Protein AF-A0A2V6MV73-F1 (afdb_monomer)

Secondary structure (DSSP, 8-state):
----EEEESS--HHHHT-SEEEE--TTTHHHHHHHHHHHHHHHHT-HHHHHHHHHH---S------HHHHHHHHHHHHHTTTT------TTS-HHHHHHHHHHHHHTT-BTTTB--------TT---HHHHHHHHHTT--SEEEEESS-HHHHSPS--EE-TTT-PEEPHHHHHHHSSEEEEEESS--HHHHT-SEEEEP-HHHHHHHHHHHHHHHHHHHHTT--

Foldseek 3Di:
DDAFAEEEQDDDPSQVPHPHYDHDDLVCLLLLLLVLLVLLCVVLVDPVSVVLSVVVDRDPDPDDDDVVSSNVVSCVLLVCQQNDAFDDDPPRDPSSVVSRVVSNVSSNVDPRVDDDDDDDDDPPDDDVLVVLACLLVLVAQEAEAEEDDQQPPPDFQSDARPPPRDRDGPLRSLLSHNAYAYEYCDCDPNNVSHPHYHHDDVVVVVVVVVVVVVVVVVCVVVPPD

Mean predicted aligned error: 10.08 Å

Solvent-accessible surface area (backbone atoms only — not comparable to full-atom values): 13310 Å² total; per-residue (Å²): 135,88,85,39,77,32,80,36,61,68,95,42,75,70,44,72,71,26,80,43,66,44,81,38,59,74,86,47,46,56,35,53,51,51,53,45,46,49,54,45,27,69,73,64,66,34,66,67,49,48,51,50,54,66,70,69,52,81,58,90,65,80,73,89,66,66,61,67,61,49,50,53,56,39,50,55,43,60,78,34,49,35,74,38,86,61,84,61,64,91,88,52,56,68,68,44,46,50,49,28,52,40,48,27,51,64,35,48,9,59,80,63,61,41,78,87,78,92,69,91,72,64,87,81,70,71,54,71,50,62,50,38,48,37,32,67,70,58,76,41,58,69,46,81,40,80,47,86,46,55,54,74,69,47,68,77,62,48,30,64,39,90,88,73,69,43,72,33,38,53,62,61,38,50,69,61,32,82,37,32,40,33,35,29,82,66,88,45,76,40,45,78,70,30,82,38,74,44,79,46,47,82,66,55,54,54,52,51,54,48,49,57,52,49,56,55,51,54,43,64,74,68,69,76,119

Radius of gyration: 23.56 Å; Cα contacts (8 Å, |Δi|>4): 272; chains: 1; bounding box: 64×37×53 Å

Sequence (225 aa):
MNRLYVVENRFTITGAMADHRLRCPASQIPAFTYLLAGKIAAATRDGALFSLLSTLAGPADTAEFDEKWLIEAANDLISKSGVSIVLAGAHQPVAVQLLAYAMNSALKNIGRTVVVREFPRNRNTKSILQLADRMSRGEIKTLFIFGGDPVYNAPRVLAQDTDKKTPLDWGDLQKKVPEVVRLGYHEDATSTISQWHGRSSERVVEILTGWIRGARSVARSTGVI

pLDDT: mean 84.23, std 15.55, range [40.22, 97.5]

Structure (mmCIF, N/CA/C/O backbone):
data_AF-A0A2V6MV73-F1
#
_entry.id   AF-A0A2V6MV73-F1
#
loop_
_atom_site.group_PDB
_atom_site.id
_atom_site.type_symbol
_atom_site.label_atom_id
_atom_site.label_alt_id
_atom_site.label_comp_id
_atom_site.label_asym_id
_atom_site.label_entity_id
_atom_site.label_seq_id
_atom_site.pdbx_PDB_ins_code
_atom_site.Cartn_x
_atom_site.Cartn_y
_atom_site.Cartn_z
_atom_site.occupancy
_atom_site.B_iso_or_equiv
_atom_site.auth_seq_id
_atom_site.auth_comp_id
_atom_site.auth_asym_id
_atom_site.auth_atom_id
_atom_site.pdbx_PDB_model_num
ATOM 1 N N . MET A 1 1 ? 12.081 -18.982 -18.712 1.00 76.75 1 MET A N 1
ATOM 2 C CA . MET A 1 1 ? 12.317 -18.915 -17.255 1.00 76.75 1 MET A CA 1
ATOM 3 C C . MET A 1 1 ? 11.946 -17.512 -16.803 1.00 76.75 1 MET A C 1
ATOM 5 O O . MET A 1 1 ? 12.278 -16.577 -17.524 1.00 76.75 1 MET A O 1
ATOM 9 N N . ASN A 1 2 ? 11.191 -17.370 -15.714 1.00 88.38 2 ASN A N 1
ATOM 10 C CA . ASN A 1 2 ? 10.784 -16.058 -15.197 1.00 88.38 2 ASN A CA 1
ATOM 11 C C . ASN A 1 2 ? 11.916 -15.495 -14.335 1.00 88.38 2 ASN A C 1
ATOM 13 O O . ASN A 1 2 ? 12.517 -16.268 -13.601 1.00 88.38 2 ASN A O 1
ATOM 17 N N . ARG A 1 3 ? 12.188 -14.188 -14.430 1.00 95.19 3 ARG A N 1
ATOM 18 C CA . ARG A 1 3 ? 13.131 -13.490 -13.545 1.00 95.19 3 ARG A CA 1
ATOM 19 C C . ARG A 1 3 ? 12.356 -12.783 -12.445 1.00 95.19 3 ARG A C 1
ATOM 21 O O . ARG A 1 3 ? 11.478 -11.970 -12.745 1.00 95.19 3 ARG A O 1
ATOM 28 N N . LEU A 1 4 ? 12.665 -13.096 -11.193 1.00 96.38 4 LEU A N 1
ATOM 29 C CA . LEU A 1 4 ? 12.007 -12.526 -10.026 1.00 96.38 4 LEU A CA 1
ATOM 30 C C . LEU A 1 4 ? 12.946 -11.563 -9.288 1.00 96.38 4 LEU A C 1
ATOM 32 O O . LEU A 1 4 ? 13.936 -11.965 -8.677 1.00 96.38 4 LEU A O 1
ATOM 36 N N . TYR A 1 5 ? 12.578 -10.282 -9.319 1.00 97.38 5 TYR A N 1
ATOM 37 C CA . TYR A 1 5 ? 13.212 -9.210 -8.557 1.00 97.38 5 TYR A CA 1
ATOM 38 C C . TYR A 1 5 ? 12.404 -8.939 -7.288 1.00 97.38 5 TYR A C 1
ATOM 40 O O . TYR A 1 5 ? 11.209 -8.650 -7.364 1.00 97.38 5 TYR A O 1
ATOM 48 N N . VAL A 1 6 ? 13.047 -9.002 -6.122 1.00 97.25 6 VAL A N 1
ATOM 49 C CA . VAL A 1 6 ? 12.398 -8.743 -4.830 1.00 97.25 6 VAL A CA 1
ATOM 50 C C . VAL A 1 6 ? 13.180 -7.702 -4.049 1.00 97.25 6 VAL A C 1
ATOM 52 O O . VAL A 1 6 ? 14.336 -7.909 -3.687 1.00 97.25 6 VAL A O 1
ATOM 55 N N . VAL A 1 7 ? 12.504 -6.598 -3.742 1.00 96.06 7 VAL A N 1
ATOM 56 C CA . VAL A 1 7 ? 12.993 -5.558 -2.837 1.00 96.06 7 VAL A CA 1
ATOM 57 C C . VAL A 1 7 ? 12.181 -5.627 -1.554 1.00 96.06 7 VAL A C 1
ATOM 59 O O . VAL A 1 7 ? 10.982 -5.348 -1.551 1.00 96.06 7 VAL A O 1
ATOM 62 N N . GLU A 1 8 ? 12.817 -6.033 -0.459 1.00 95.38 8 GLU A N 1
ATOM 63 C CA . GLU A 1 8 ? 12.119 -6.272 0.805 1.00 95.38 8 GLU A CA 1
ATOM 64 C C . GLU A 1 8 ? 12.976 -5.937 2.029 1.00 95.38 8 GLU A C 1
ATOM 66 O O . GLU A 1 8 ? 14.206 -6.000 2.004 1.00 95.38 8 GLU A O 1
ATOM 71 N N . ASN A 1 9 ? 12.305 -5.613 3.135 1.00 93.12 9 ASN A N 1
ATOM 72 C CA . ASN A 1 9 ? 12.966 -5.329 4.409 1.00 93.12 9 ASN A CA 1
ATOM 73 C C . ASN A 1 9 ? 13.344 -6.615 5.155 1.00 93.12 9 ASN A C 1
ATOM 75 O O . ASN A 1 9 ? 14.505 -6.836 5.506 1.00 93.12 9 ASN A O 1
ATOM 79 N N . ARG A 1 10 ? 12.356 -7.487 5.377 1.00 92.75 10 ARG A N 1
ATOM 80 C CA . ARG A 1 10 ? 12.545 -8.788 6.029 1.00 92.75 10 ARG A CA 1
ATOM 81 C C . ARG A 1 10 ? 12.719 -9.867 4.976 1.00 92.75 10 ARG A C 1
ATOM 83 O O . ARG A 1 10 ? 12.130 -9.759 3.913 1.00 92.75 10 ARG A O 1
ATOM 90 N N . PHE A 1 11 ? 13.513 -10.887 5.285 1.00 94.38 11 PHE A N 1
ATOM 91 C CA . PHE A 1 11 ? 13.644 -12.059 4.427 1.00 94.38 11 PHE A CA 1
ATOM 92 C C . PHE A 1 11 ? 12.323 -12.835 4.408 1.00 94.38 11 PHE A C 1
ATOM 94 O O . PHE A 1 11 ? 11.859 -13.268 5.465 1.00 94.38 11 PHE A O 1
ATOM 101 N N . THR A 1 12 ? 11.705 -12.968 3.234 1.00 94.69 12 THR A N 1
ATOM 102 C CA . THR A 1 12 ? 10.445 -13.708 3.053 1.00 94.69 12 THR A CA 1
ATOM 103 C C . THR A 1 12 ? 10.632 -14.941 2.173 1.00 94.69 12 THR A C 1
ATOM 105 O O . THR A 1 12 ? 11.647 -15.093 1.497 1.00 94.69 12 THR A O 1
ATOM 108 N N . ILE A 1 13 ? 9.626 -15.821 2.141 1.00 96.56 13 ILE A N 1
ATOM 109 C CA . ILE A 1 13 ? 9.601 -16.982 1.235 1.00 96.56 13 ILE A CA 1
ATOM 110 C C . ILE A 1 13 ? 9.657 -16.526 -0.233 1.00 96.56 13 ILE A C 1
ATOM 112 O O . ILE A 1 13 ? 10.335 -17.149 -1.044 1.00 96.56 13 ILE A O 1
ATOM 116 N N . THR A 1 14 ? 9.010 -15.406 -0.571 1.00 94.88 14 THR A N 1
ATOM 117 C CA . THR A 1 14 ? 9.092 -14.816 -1.915 1.00 94.88 14 THR A CA 1
ATOM 118 C C . THR A 1 14 ? 10.512 -14.352 -2.227 1.00 94.88 14 THR A C 1
ATOM 120 O O . THR A 1 14 ? 11.015 -14.619 -3.312 1.00 94.88 14 THR A O 1
ATOM 123 N N . GLY A 1 15 ? 11.182 -13.712 -1.264 1.00 95.31 15 GLY A N 1
ATOM 124 C CA . GLY A 1 15 ? 12.590 -13.341 -1.390 1.00 95.31 15 GLY A CA 1
ATOM 125 C C . GLY A 1 15 ? 13.524 -14.546 -1.526 1.00 95.31 15 GLY A C 1
ATOM 126 O O . GLY A 1 15 ? 14.509 -14.459 -2.251 1.00 95.31 15 GLY A O 1
ATOM 127 N N . ALA A 1 16 ? 13.208 -15.675 -0.885 1.00 96.62 16 ALA A N 1
ATOM 128 C CA . ALA A 1 16 ? 13.981 -16.914 -0.999 1.00 96.62 16 ALA A CA 1
ATOM 129 C C . ALA A 1 16 ? 13.902 -17.556 -2.396 1.00 96.62 16 ALA A C 1
ATOM 131 O O . ALA A 1 16 ? 14.832 -18.246 -2.797 1.00 96.62 16 ALA A O 1
ATOM 132 N N . MET A 1 17 ? 12.807 -17.324 -3.125 1.00 96.62 17 MET A N 1
ATOM 133 C CA . MET A 1 17 ? 12.609 -17.795 -4.503 1.00 96.62 17 MET A CA 1
ATOM 134 C C . MET A 1 17 ? 13.047 -16.765 -5.555 1.00 96.62 17 MET A C 1
ATOM 136 O O . MET A 1 17 ? 12.884 -17.009 -6.748 1.00 96.62 17 MET A O 1
ATOM 140 N N . ALA A 1 18 ? 13.545 -15.599 -5.133 1.00 96.62 18 ALA A N 1
ATOM 141 C CA . ALA A 1 18 ? 13.943 -14.528 -6.034 1.00 96.62 18 ALA A CA 1
ATOM 142 C C . ALA A 1 18 ? 15.328 -14.781 -6.631 1.00 96.62 18 ALA A C 1
ATOM 144 O O . ALA A 1 18 ? 16.273 -15.076 -5.901 1.00 96.62 18 ALA A O 1
ATOM 145 N N . ASP A 1 19 ? 15.468 -14.564 -7.938 1.00 96.62 19 ASP A N 1
ATOM 146 C CA . ASP A 1 19 ? 16.775 -14.552 -8.603 1.00 96.62 19 ASP A CA 1
ATOM 147 C C . ASP A 1 19 ? 17.602 -13.341 -8.149 1.00 96.62 19 ASP A C 1
ATOM 149 O O . ASP A 1 19 ? 18.816 -13.417 -7.958 1.00 96.62 19 ASP A O 1
ATOM 153 N N . HIS A 1 20 ? 16.924 -12.206 -7.944 1.00 95.88 20 HIS A N 1
ATOM 154 C CA . HIS A 1 20 ? 17.541 -10.945 -7.561 1.00 95.88 20 HIS A CA 1
ATOM 155 C C . HI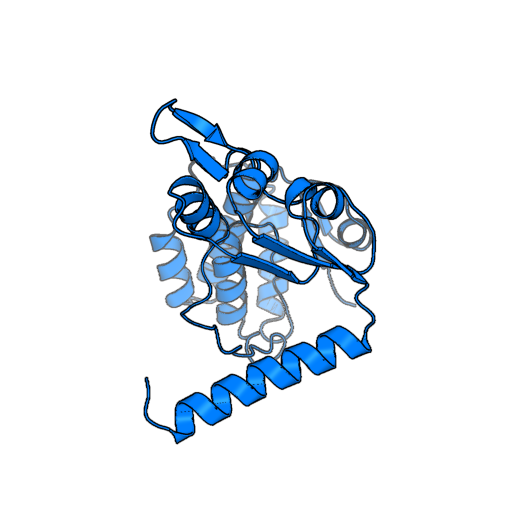S A 1 20 ? 16.849 -10.377 -6.326 1.00 95.88 20 HIS A C 1
ATOM 157 O O . HIS A 1 20 ? 15.771 -9.787 -6.409 1.00 95.88 20 HIS A O 1
ATOM 163 N N . ARG A 1 21 ? 17.491 -10.521 -5.165 1.00 95.38 21 ARG A N 1
ATOM 164 C CA . ARG A 1 21 ? 16.976 -10.002 -3.896 1.00 95.38 21 ARG A CA 1
ATOM 165 C C . ARG A 1 21 ? 17.793 -8.813 -3.403 1.00 95.38 21 ARG A C 1
ATOM 167 O O . ARG A 1 21 ? 18.977 -8.953 -3.108 1.00 95.38 21 ARG A O 1
ATOM 174 N N . LEU A 1 22 ? 17.132 -7.675 -3.216 1.00 95.19 22 LEU A N 1
ATOM 175 C CA . LEU A 1 22 ? 17.705 -6.482 -2.600 1.00 95.19 22 LEU A CA 1
ATOM 176 C C . LEU A 1 22 ? 17.094 -6.266 -1.211 1.00 95.19 22 LEU A C 1
ATOM 178 O O . LEU A 1 22 ? 15.880 -6.119 -1.055 1.00 95.19 22 LEU A O 1
ATOM 182 N N . ARG A 1 23 ? 17.946 -6.232 -0.184 1.00 94.44 23 ARG A N 1
ATOM 183 C CA . ARG A 1 23 ? 17.528 -5.873 1.175 1.00 94.44 23 ARG A CA 1
ATOM 184 C C . ARG A 1 23 ? 17.374 -4.355 1.261 1.00 94.44 23 ARG A C 1
ATOM 186 O O . ARG A 1 23 ? 18.346 -3.641 1.051 1.00 94.44 23 ARG A O 1
ATOM 193 N N . CYS A 1 24 ? 16.187 -3.879 1.621 1.00 92.25 24 CYS A N 1
ATOM 194 C CA . CYS A 1 24 ? 15.876 -2.451 1.685 1.00 92.25 24 CYS A CA 1
ATOM 195 C C . CYS A 1 24 ? 15.063 -2.119 2.949 1.00 92.25 24 CYS A C 1
ATOM 197 O O . CYS A 1 24 ? 14.021 -2.743 3.172 1.00 92.25 24 CYS A O 1
ATOM 199 N N . PRO A 1 25 ? 15.490 -1.156 3.792 1.00 92.81 25 PRO A N 1
ATOM 200 C CA . PRO A 1 25 ? 14.685 -0.674 4.912 1.00 92.81 25 PRO A CA 1
ATOM 201 C C . PRO A 1 25 ? 13.284 -0.247 4.460 1.00 92.81 25 PRO A C 1
ATOM 203 O O . PRO A 1 25 ? 13.127 0.383 3.419 1.00 92.81 25 PRO A O 1
ATOM 206 N N . ALA A 1 26 ? 12.251 -0.537 5.258 1.00 91.38 26 ALA A N 1
ATOM 207 C CA . ALA A 1 26 ? 10.869 -0.226 4.869 1.00 91.38 26 ALA A CA 1
ATOM 208 C C . ALA A 1 26 ? 10.636 1.271 4.577 1.00 91.38 26 ALA A C 1
ATOM 210 O O . ALA A 1 26 ? 9.851 1.597 3.692 1.00 91.38 26 ALA A O 1
ATOM 211 N N . SER A 1 27 ? 11.352 2.163 5.270 1.00 90.69 27 SER A N 1
ATOM 212 C CA . SER A 1 27 ? 11.320 3.613 5.035 1.00 90.69 27 SER A CA 1
ATOM 213 C C . SER A 1 27 ? 11.889 4.029 3.675 1.00 90.69 27 SER A C 1
ATOM 215 O O . SER A 1 27 ? 11.507 5.071 3.156 1.00 90.69 27 SER A O 1
ATOM 217 N N . GLN A 1 28 ? 12.763 3.214 3.079 1.00 91.81 28 GLN A N 1
ATOM 218 C CA . GLN A 1 28 ? 13.448 3.499 1.817 1.00 91.81 28 GLN A CA 1
ATOM 219 C C . GLN A 1 28 ? 12.765 2.855 0.599 1.00 91.81 28 GLN A C 1
ATOM 221 O O . GLN A 1 28 ? 13.040 3.238 -0.537 1.00 91.81 28 GLN A O 1
ATOM 226 N N . ILE A 1 29 ? 11.820 1.927 0.796 1.00 92.56 29 ILE A N 1
ATOM 227 C CA . ILE A 1 29 ? 11.054 1.309 -0.303 1.00 92.56 29 ILE A CA 1
ATOM 228 C C . ILE A 1 29 ? 10.308 2.351 -1.164 1.00 92.56 29 ILE A C 1
ATOM 230 O O . ILE A 1 29 ? 10.318 2.209 -2.392 1.00 92.56 29 ILE A O 1
ATOM 234 N N . PRO A 1 30 ? 9.703 3.418 -0.599 1.00 92.75 30 PRO A N 1
ATOM 235 C CA . PRO A 1 30 ? 9.134 4.497 -1.403 1.00 92.75 30 PRO A CA 1
ATOM 236 C C . PRO A 1 30 ? 10.158 5.181 -2.316 1.00 92.75 30 PRO A C 1
ATOM 238 O O . PRO A 1 30 ? 9.862 5.396 -3.490 1.00 92.75 30 PRO A O 1
ATOM 241 N N . ALA A 1 31 ? 11.369 5.450 -1.818 1.00 92.38 31 ALA A N 1
ATOM 242 C CA . ALA A 1 31 ? 12.451 6.049 -2.603 1.00 92.38 31 ALA A CA 1
ATOM 243 C C . ALA A 1 31 ? 12.907 5.129 -3.732 1.00 92.38 31 ALA A C 1
ATOM 245 O O . ALA A 1 31 ? 12.975 5.549 -4.886 1.00 92.38 31 ALA A O 1
ATOM 246 N N . PHE A 1 32 ? 13.108 3.849 -3.420 1.00 93.56 32 PHE A N 1
ATOM 247 C CA . PHE A 1 32 ? 13.440 2.837 -4.415 1.00 93.56 32 PHE A CA 1
ATOM 248 C C . PHE A 1 32 ? 12.391 2.781 -5.540 1.00 93.56 32 PHE A C 1
ATOM 250 O O . PHE A 1 32 ? 12.718 2.825 -6.726 1.00 93.56 32 PHE A O 1
ATOM 257 N N . THR A 1 33 ? 11.111 2.726 -5.160 1.00 94.38 33 THR A N 1
ATOM 258 C CA . THR A 1 33 ? 9.989 2.641 -6.107 1.00 94.38 33 THR A CA 1
ATOM 259 C C . THR A 1 33 ? 9.900 3.891 -6.981 1.00 94.38 33 THR A C 1
ATOM 261 O O . THR A 1 33 ? 9.648 3.779 -8.179 1.00 94.38 33 THR A O 1
ATOM 264 N N . TYR A 1 34 ? 10.134 5.072 -6.402 1.00 93.88 34 TYR A N 1
ATOM 265 C CA . TYR A 1 34 ? 10.152 6.342 -7.127 1.00 93.88 34 TYR A CA 1
ATOM 266 C C . TYR A 1 34 ? 11.260 6.374 -8.189 1.00 93.88 34 TYR A C 1
ATOM 268 O O . TYR A 1 34 ? 11.004 6.729 -9.339 1.00 93.88 34 TYR A O 1
ATOM 276 N N . LEU A 1 35 ? 12.474 5.936 -7.838 1.00 92.94 35 LEU A N 1
ATOM 277 C CA . LEU A 1 35 ? 13.605 5.879 -8.769 1.00 92.94 35 LEU A CA 1
ATOM 278 C C . LEU A 1 35 ? 13.378 4.859 -9.895 1.00 92.94 35 LEU A C 1
ATOM 280 O O . LEU A 1 35 ? 13.660 5.156 -11.059 1.00 92.94 35 LEU A O 1
ATOM 284 N N . LEU A 1 36 ? 12.813 3.687 -9.578 1.00 95.00 36 LEU A N 1
ATOM 285 C CA . LEU A 1 36 ? 12.444 2.681 -10.581 1.00 95.00 36 LEU A CA 1
ATOM 286 C C . LEU A 1 36 ? 11.393 3.229 -11.555 1.00 95.00 36 LEU A C 1
ATOM 288 O O . LEU A 1 36 ? 11.550 3.120 -12.773 1.00 95.00 36 LEU A O 1
ATOM 292 N N . ALA A 1 37 ? 10.347 3.863 -11.020 1.00 95.19 37 ALA A N 1
ATOM 293 C CA . ALA A 1 37 ? 9.306 4.499 -11.815 1.00 95.19 37 ALA A CA 1
ATOM 294 C C . ALA A 1 37 ? 9.871 5.618 -12.702 1.00 95.19 37 ALA A C 1
ATOM 296 O O . ALA A 1 37 ? 9.472 5.718 -13.859 1.00 95.19 37 ALA A O 1
ATOM 297 N N . GLY A 1 38 ? 10.839 6.401 -12.213 1.00 93.19 38 GLY A N 1
ATOM 298 C CA . GLY A 1 38 ? 11.547 7.410 -13.004 1.00 93.19 38 GLY A CA 1
ATOM 299 C C . GLY A 1 38 ? 12.291 6.821 -14.206 1.00 93.19 38 GLY A C 1
ATOM 300 O O . GLY A 1 38 ? 12.154 7.332 -15.319 1.00 93.19 38 GLY A O 1
ATOM 301 N N . LYS A 1 39 ? 13.019 5.708 -14.020 1.00 93.44 39 LYS A N 1
ATOM 302 C CA . LYS A 1 39 ? 13.707 5.020 -15.130 1.00 93.44 39 LYS A CA 1
ATOM 303 C C . LYS A 1 39 ? 12.715 4.449 -16.151 1.00 93.44 39 LYS A C 1
ATOM 305 O O . LYS A 1 39 ? 12.924 4.601 -17.353 1.00 93.44 39 LYS A O 1
ATOM 310 N N . ILE A 1 40 ? 11.608 3.861 -15.690 1.00 95.50 40 ILE A N 1
ATOM 311 C CA . ILE A 1 40 ? 10.552 3.356 -16.582 1.00 95.50 40 ILE A CA 1
ATOM 312 C C . ILE A 1 40 ? 9.881 4.506 -17.340 1.00 95.50 40 ILE A C 1
ATOM 314 O O . ILE A 1 40 ? 9.732 4.403 -18.553 1.00 95.50 40 ILE A O 1
ATOM 318 N N . ALA A 1 41 ? 9.545 5.613 -16.673 1.00 94.25 41 ALA A N 1
ATOM 319 C CA . ALA A 1 41 ? 8.942 6.788 -17.305 1.00 94.25 41 ALA A CA 1
ATOM 320 C C . ALA A 1 41 ? 9.839 7.375 -18.401 1.00 94.25 41 ALA A C 1
ATOM 322 O O . ALA A 1 41 ? 9.373 7.643 -19.509 1.00 94.25 41 ALA A O 1
ATOM 323 N N . ALA A 1 42 ? 11.139 7.516 -18.120 1.00 92.88 42 ALA A N 1
ATOM 324 C CA . ALA A 1 42 ? 12.123 7.988 -19.091 1.00 92.88 42 ALA A CA 1
ATOM 325 C C . ALA A 1 42 ? 12.195 7.095 -20.338 1.00 92.88 42 ALA A C 1
ATOM 327 O O . ALA A 1 42 ? 12.279 7.606 -21.457 1.00 92.88 42 ALA A O 1
ATOM 328 N N . ALA A 1 43 ? 12.115 5.776 -20.158 1.00 93.31 43 ALA A N 1
ATOM 329 C CA . ALA A 1 43 ? 12.182 4.822 -21.257 1.00 93.31 43 ALA A CA 1
ATOM 330 C C . ALA A 1 43 ? 10.873 4.715 -22.059 1.00 93.31 43 ALA A C 1
ATOM 332 O O . ALA A 1 43 ? 10.911 4.667 -23.287 1.00 93.31 43 ALA A O 1
ATOM 333 N N . THR A 1 44 ? 9.714 4.685 -21.394 1.00 92.25 44 THR A N 1
ATOM 334 C CA . THR A 1 44 ? 8.407 4.533 -22.062 1.00 92.25 44 THR A CA 1
ATOM 335 C C . THR A 1 44 ? 7.850 5.849 -22.602 1.00 92.25 44 THR A C 1
ATOM 337 O O . THR A 1 44 ? 6.956 5.820 -23.447 1.00 92.25 44 THR A O 1
ATOM 340 N N . ARG A 1 45 ? 8.376 6.995 -22.140 1.00 91.31 45 ARG A N 1
ATOM 341 C CA . ARG A 1 45 ? 7.869 8.351 -22.421 1.00 91.31 45 ARG A CA 1
ATOM 342 C C . ARG A 1 45 ? 6.387 8.522 -22.065 1.00 91.31 45 ARG A C 1
ATOM 344 O O . ARG A 1 45 ? 5.665 9.272 -22.720 1.00 91.31 45 ARG A O 1
ATOM 351 N N . ASP A 1 46 ? 5.931 7.822 -21.029 1.00 90.88 46 ASP A N 1
ATOM 352 C CA . ASP A 1 46 ? 4.539 7.865 -20.585 1.00 90.88 46 ASP A CA 1
ATOM 353 C C . ASP A 1 46 ? 4.246 9.138 -19.774 1.00 90.88 46 ASP A C 1
ATOM 355 O O . ASP A 1 46 ? 4.760 9.335 -18.670 1.00 90.88 46 ASP A O 1
ATOM 359 N N . GLY A 1 47 ? 3.404 10.016 -20.325 1.00 89.88 47 GLY A N 1
ATOM 360 C CA . GLY A 1 47 ? 3.076 11.303 -19.705 1.00 89.88 47 GLY A CA 1
ATOM 361 C C . GLY A 1 47 ? 2.317 11.185 -18.378 1.00 89.88 47 GLY A C 1
ATOM 362 O O . GLY A 1 47 ? 2.486 12.035 -17.503 1.00 89.88 47 GLY A O 1
ATOM 363 N N . ALA A 1 48 ? 1.519 10.128 -18.190 1.00 91.06 48 ALA A N 1
ATOM 364 C CA . ALA A 1 48 ? 0.761 9.929 -16.956 1.00 91.06 48 ALA A CA 1
ATOM 365 C C . ALA A 1 48 ? 1.684 9.530 -15.796 1.00 91.06 48 ALA A C 1
ATOM 367 O O . ALA A 1 48 ? 1.549 10.057 -14.689 1.00 91.06 48 ALA A O 1
ATOM 368 N N . LEU A 1 49 ? 2.665 8.660 -16.054 1.00 92.38 49 LEU A N 1
ATOM 369 C CA . LEU A 1 49 ? 3.669 8.280 -15.062 1.00 92.38 49 LEU A CA 1
ATOM 370 C C . LEU A 1 49 ? 4.562 9.470 -14.674 1.00 92.38 49 LEU A C 1
ATOM 372 O O . LEU A 1 49 ? 4.816 9.670 -13.486 1.00 92.38 49 LEU A O 1
ATOM 376 N N . PHE A 1 50 ? 4.970 10.307 -15.636 1.00 92.12 50 PHE A N 1
ATOM 377 C CA . PHE A 1 50 ? 5.697 11.550 -15.342 1.00 92.12 50 PHE A CA 1
ATOM 378 C C . PHE A 1 50 ? 4.885 12.524 -14.486 1.00 92.12 50 PHE A C 1
ATOM 380 O O . PHE A 1 50 ? 5.406 13.077 -13.515 1.00 92.12 50 PHE A O 1
ATOM 387 N N . SER A 1 51 ? 3.603 12.709 -14.812 1.00 91.81 51 SER A N 1
ATOM 388 C CA . SER A 1 51 ? 2.709 13.554 -14.019 1.00 91.81 51 SER A CA 1
ATOM 389 C C . SER A 1 51 ? 2.591 13.036 -12.583 1.00 91.81 51 SER A C 1
ATOM 391 O O . SER A 1 51 ? 2.775 13.807 -11.641 1.00 91.81 51 SER A O 1
ATOM 393 N N . LEU A 1 52 ? 2.413 11.725 -12.395 1.00 91.69 52 LEU A N 1
ATOM 394 C CA . LEU A 1 52 ? 2.333 11.126 -11.063 1.00 91.69 52 LEU A CA 1
ATOM 395 C C . LEU A 1 52 ? 3.626 11.311 -10.252 1.00 91.69 52 LEU A C 1
ATOM 397 O O . LEU A 1 52 ? 3.557 11.644 -9.068 1.00 91.69 52 LEU A O 1
ATOM 401 N N . LEU A 1 53 ? 4.793 11.137 -10.881 1.00 91.06 53 LEU A N 1
ATOM 402 C CA . LEU A 1 53 ? 6.090 11.383 -10.239 1.00 91.06 53 LEU A CA 1
ATOM 403 C C . LEU A 1 53 ? 6.216 12.840 -9.775 1.00 91.06 53 LEU A C 1
ATOM 405 O O . LEU A 1 53 ? 6.630 13.086 -8.645 1.00 91.06 53 LEU A O 1
ATOM 409 N N . SER A 1 54 ? 5.786 13.799 -10.601 1.00 88.31 54 SER A N 1
ATOM 410 C CA . SER A 1 54 ? 5.813 15.220 -10.230 1.00 88.31 54 SER A CA 1
ATOM 411 C C . SER A 1 54 ? 4.885 15.554 -9.054 1.00 88.31 54 SER A C 1
ATOM 413 O O . SER A 1 54 ? 5.231 16.384 -8.219 1.00 88.31 54 SER A O 1
ATOM 415 N N . THR A 1 55 ? 3.731 14.884 -8.947 1.00 88.81 55 THR A N 1
ATOM 416 C CA . THR A 1 55 ? 2.762 15.107 -7.861 1.00 88.81 55 THR A CA 1
ATOM 417 C C . THR A 1 55 ? 3.206 14.496 -6.538 1.00 88.81 55 THR A C 1
ATOM 419 O O . THR A 1 55 ? 2.977 15.089 -5.487 1.00 88.81 55 THR A O 1
ATOM 422 N N . LEU A 1 56 ? 3.808 13.304 -6.564 1.00 83.69 56 LEU A N 1
ATOM 423 C CA . LEU A 1 56 ? 4.136 12.584 -5.333 1.00 83.69 56 LEU A CA 1
ATOM 424 C C . LEU A 1 56 ? 5.317 13.187 -4.562 1.00 83.69 56 LEU A C 1
ATOM 426 O O . LEU A 1 56 ? 5.433 12.864 -3.385 1.00 83.69 56 LEU A O 1
ATOM 430 N N . ALA A 1 57 ? 6.109 14.068 -5.195 1.00 69.56 57 ALA A N 1
ATOM 431 C CA . ALA A 1 57 ? 7.386 14.608 -4.723 1.00 69.56 57 ALA A CA 1
ATOM 432 C C . ALA A 1 57 ? 8.376 13.498 -4.308 1.00 69.56 57 ALA A C 1
ATOM 434 O O . ALA A 1 57 ? 8.069 12.601 -3.526 1.00 69.56 57 ALA A O 1
ATOM 435 N N . GLY A 1 58 ? 9.594 13.526 -4.853 1.00 67.75 58 GLY A N 1
ATOM 436 C CA . GLY A 1 58 ? 10.615 12.545 -4.477 1.00 67.75 58 GLY A CA 1
ATOM 437 C C . GLY A 1 58 ? 10.799 12.508 -2.949 1.00 67.75 58 GLY A C 1
ATOM 438 O O . GLY A 1 58 ? 10.822 13.571 -2.325 1.00 67.75 58 GLY A O 1
ATOM 439 N N . PRO A 1 59 ? 10.880 11.322 -2.318 1.00 68.50 59 PRO A N 1
ATOM 440 C CA . PRO A 1 59 ? 11.084 11.236 -0.876 1.00 68.50 59 PRO A CA 1
ATOM 441 C C . PRO A 1 59 ? 12.375 11.954 -0.461 1.00 68.50 59 PRO A C 1
ATOM 443 O O . PRO A 1 59 ? 13.378 11.887 -1.165 1.00 68.50 59 PRO A O 1
ATOM 446 N N . ALA A 1 60 ? 12.325 12.644 0.683 1.00 59.75 60 ALA A N 1
ATOM 447 C CA . ALA A 1 60 ? 13.386 13.539 1.155 1.00 59.75 60 ALA A CA 1
ATOM 448 C C . ALA A 1 60 ? 14.728 12.834 1.429 1.00 59.75 60 ALA A C 1
ATOM 450 O O . ALA A 1 60 ? 15.776 13.461 1.314 1.00 59.75 60 ALA A O 1
ATOM 451 N N . ASP A 1 61 ? 14.697 11.537 1.750 1.00 62.38 61 ASP A N 1
ATOM 452 C CA . ASP A 1 61 ? 15.893 10.707 1.879 1.00 62.38 61 ASP A CA 1
ATOM 453 C C . ASP A 1 61 ? 16.253 10.086 0.524 1.00 62.38 61 ASP A C 1
ATOM 455 O O . ASP A 1 61 ? 15.654 9.096 0.084 1.00 62.38 61 ASP A O 1
ATOM 459 N N . THR A 1 62 ? 17.280 10.631 -0.125 1.00 61.12 62 THR A N 1
ATOM 460 C CA . THR A 1 62 ? 17.962 9.969 -1.241 1.00 61.12 62 THR A CA 1
ATOM 461 C C . THR A 1 62 ? 18.847 8.860 -0.688 1.00 61.12 62 THR A C 1
ATOM 463 O O . THR A 1 62 ? 20.046 9.037 -0.487 1.00 61.12 62 THR A O 1
ATOM 466 N N . ALA A 1 63 ? 18.247 7.707 -0.401 1.00 65.44 63 ALA A N 1
ATOM 467 C CA . ALA A 1 63 ? 19.020 6.498 -0.166 1.00 65.44 63 ALA A CA 1
ATOM 468 C C . ALA A 1 63 ? 19.802 6.152 -1.444 1.00 65.44 63 ALA A C 1
ATOM 470 O O . ALA A 1 63 ? 19.218 6.039 -2.525 1.00 65.44 63 ALA A O 1
ATOM 471 N N . GLU A 1 64 ? 21.119 6.001 -1.323 1.00 78.25 64 GLU A N 1
ATOM 472 C CA . GLU A 1 64 ? 21.956 5.503 -2.411 1.00 78.25 64 GLU A CA 1
ATOM 473 C C . GLU A 1 64 ? 21.683 4.007 -2.589 1.00 78.25 64 GLU A C 1
ATOM 475 O O . GLU A 1 64 ? 22.044 3.175 -1.756 1.00 78.25 64 GLU A O 1
ATOM 480 N N . PHE A 1 65 ? 20.986 3.665 -3.668 1.00 86.69 65 PHE A N 1
ATOM 481 C CA . PHE A 1 65 ? 20.813 2.282 -4.096 1.00 86.69 65 PHE A CA 1
ATOM 482 C C . PHE A 1 65 ? 21.862 1.933 -5.146 1.00 86.69 65 PHE A C 1
ATOM 484 O O . PHE A 1 65 ? 22.340 2.810 -5.864 1.00 86.69 65 PHE A O 1
ATOM 491 N N . ASP A 1 66 ? 22.168 0.643 -5.283 1.00 89.38 66 ASP A N 1
ATOM 492 C CA . ASP A 1 66 ? 22.973 0.156 -6.401 1.00 89.38 66 ASP A CA 1
ATOM 493 C C . ASP A 1 66 ? 22.273 0.502 -7.724 1.00 89.38 66 ASP A C 1
ATOM 495 O O . ASP A 1 66 ? 21.254 -0.092 -8.100 1.00 89.38 66 ASP A O 1
ATOM 499 N N . GLU A 1 67 ? 22.816 1.502 -8.420 1.00 89.50 67 GLU A N 1
ATOM 500 C CA . GLU A 1 67 ? 22.234 2.003 -9.656 1.00 89.50 67 GLU A CA 1
ATOM 501 C C . GLU A 1 6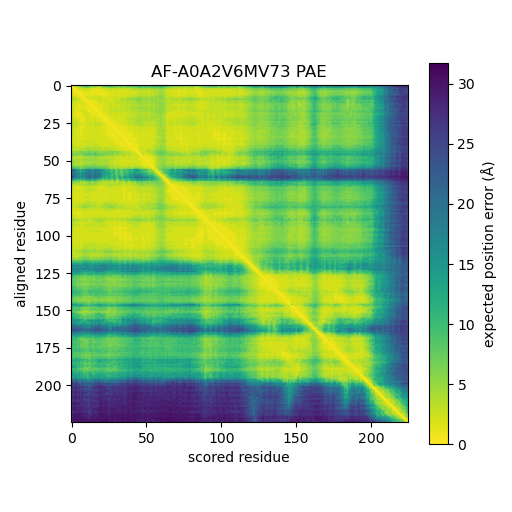7 ? 22.213 0.922 -10.736 1.00 89.50 67 GLU A C 1
ATOM 503 O O . GLU A 1 67 ? 21.253 0.841 -11.507 1.00 89.50 67 GLU A O 1
ATOM 508 N N . LYS A 1 68 ? 23.222 0.043 -10.758 1.00 93.25 68 LYS A N 1
ATOM 509 C CA . LYS A 1 68 ? 23.284 -1.056 -11.718 1.00 93.25 68 LYS A CA 1
ATOM 510 C C . LYS A 1 68 ? 22.110 -2.002 -11.506 1.00 93.25 68 LYS A C 1
ATOM 512 O O . LYS A 1 68 ? 21.414 -2.320 -12.464 1.00 93.25 68 LYS A O 1
ATOM 517 N N . TRP A 1 69 ? 21.835 -2.390 -10.260 1.00 94.62 69 TRP A N 1
ATOM 518 C CA . TRP A 1 69 ? 20.689 -3.247 -9.937 1.00 94.62 69 TRP A CA 1
ATOM 519 C C . TRP A 1 69 ? 19.371 -2.631 -10.416 1.00 94.62 69 TRP A C 1
ATOM 521 O O . TRP A 1 69 ? 18.547 -3.304 -11.037 1.00 94.62 69 TRP A O 1
ATOM 531 N N . LEU A 1 70 ? 19.190 -1.332 -10.162 1.00 93.81 70 LEU A N 1
ATOM 532 C CA . LEU A 1 70 ? 17.995 -0.588 -10.553 1.00 93.81 70 LEU A CA 1
ATOM 533 C C . LEU A 1 70 ? 17.838 -0.497 -12.081 1.00 93.81 70 LEU A C 1
ATOM 535 O O . LEU A 1 70 ? 16.729 -0.655 -12.592 1.00 93.81 70 LEU A O 1
ATOM 539 N N . ILE A 1 71 ? 18.932 -0.239 -12.804 1.00 93.94 71 ILE A N 1
ATOM 540 C CA . ILE A 1 71 ? 18.951 -0.176 -14.272 1.00 93.94 71 ILE A CA 1
ATOM 541 C C . ILE A 1 71 ? 18.595 -1.536 -14.872 1.00 93.94 71 ILE A C 1
ATOM 543 O O . ILE A 1 71 ? 17.723 -1.597 -15.735 1.00 93.94 71 ILE A O 1
ATOM 547 N N . GLU A 1 72 ? 19.215 -2.619 -14.400 1.00 95.94 72 GLU A N 1
ATOM 548 C CA . GLU A 1 72 ? 18.941 -3.968 -14.907 1.00 95.94 72 GLU A CA 1
ATOM 549 C C . GLU A 1 72 ? 17.479 -4.369 -14.665 1.00 95.94 72 GLU A C 1
ATOM 551 O O . GLU A 1 72 ? 16.802 -4.824 -15.587 1.00 95.94 72 GLU A O 1
ATOM 556 N N . ALA A 1 73 ? 16.948 -4.112 -13.462 1.00 96.19 73 ALA A N 1
ATOM 557 C CA . ALA A 1 73 ? 15.545 -4.382 -13.147 1.00 96.19 73 ALA A CA 1
ATOM 558 C C . ALA A 1 73 ? 14.581 -3.593 -14.055 1.00 96.19 73 ALA A C 1
ATOM 560 O O . ALA A 1 73 ? 13.593 -4.143 -14.547 1.00 96.19 73 ALA A O 1
ATOM 561 N N . ALA A 1 74 ? 14.867 -2.311 -14.308 1.00 96.38 74 ALA A N 1
ATOM 562 C CA . ALA A 1 74 ? 14.061 -1.489 -15.209 1.00 96.38 74 ALA A CA 1
ATOM 563 C C . ALA A 1 74 ? 14.121 -2.010 -16.654 1.00 96.38 74 ALA A C 1
ATOM 565 O O . ALA A 1 74 ? 13.078 -2.184 -17.287 1.00 96.38 74 ALA A O 1
ATOM 566 N N . ASN A 1 75 ? 15.322 -2.294 -17.164 1.00 96.12 75 ASN A N 1
ATOM 567 C CA . ASN A 1 75 ? 15.536 -2.775 -18.528 1.00 96.12 75 ASN A CA 1
ATOM 568 C C . ASN A 1 75 ? 14.810 -4.096 -18.788 1.00 96.12 75 ASN A C 1
ATOM 570 O O . ASN A 1 75 ? 14.148 -4.242 -19.818 1.00 96.12 75 ASN A O 1
ATOM 574 N N . ASP A 1 76 ? 14.863 -5.030 -17.839 1.00 96.19 76 ASP A N 1
ATOM 575 C CA . ASP A 1 76 ? 14.163 -6.307 -17.949 1.00 96.19 76 ASP A CA 1
ATOM 576 C C . ASP A 1 76 ? 12.641 -6.120 -18.015 1.00 96.19 76 ASP A C 1
ATOM 578 O O . ASP A 1 76 ? 11.989 -6.695 -18.894 1.00 96.19 76 ASP A O 1
ATOM 582 N N . LEU A 1 77 ? 12.077 -5.255 -17.162 1.00 96.69 77 LEU A N 1
ATOM 583 C CA . LEU A 1 77 ? 10.649 -4.920 -17.188 1.00 96.69 77 LEU A CA 1
ATOM 584 C C . LEU A 1 77 ? 10.226 -4.294 -18.523 1.00 96.69 77 LEU A C 1
ATOM 586 O O . LEU A 1 77 ? 9.195 -4.685 -19.081 1.00 96.69 77 LEU A O 1
ATOM 590 N N . ILE A 1 78 ? 11.027 -3.356 -19.040 1.00 95.75 78 ILE A N 1
ATOM 591 C CA . ILE A 1 78 ? 10.770 -2.643 -20.299 1.00 95.75 78 ILE A CA 1
ATOM 592 C C . ILE A 1 78 ? 10.862 -3.603 -21.490 1.00 95.75 78 ILE A C 1
ATOM 594 O O . ILE A 1 78 ? 9.960 -3.623 -22.334 1.00 95.75 78 ILE A O 1
ATOM 598 N N . SER A 1 79 ? 11.899 -4.446 -21.536 1.00 95.75 79 SER A N 1
ATOM 599 C CA . SER A 1 79 ? 12.124 -5.412 -22.622 1.00 95.75 79 SER A CA 1
ATOM 600 C C . SER A 1 79 ? 10.991 -6.437 -22.764 1.00 95.75 79 SER A C 1
ATOM 602 O O . SER A 1 79 ? 10.809 -7.028 -23.831 1.00 95.75 79 SER A O 1
ATOM 604 N N . LYS A 1 80 ? 10.210 -6.636 -21.693 1.00 95.25 80 LYS A N 1
ATOM 605 C CA . LYS A 1 80 ? 9.070 -7.558 -21.609 1.00 95.25 80 LYS A CA 1
ATOM 606 C C . LYS A 1 80 ? 7.743 -6.841 -21.337 1.00 95.25 80 LYS A C 1
ATOM 608 O O . LYS A 1 80 ? 6.846 -7.405 -20.711 1.00 95.25 80 LYS A O 1
ATOM 613 N N . SER A 1 81 ? 7.595 -5.617 -21.841 1.00 94.12 81 SER A N 1
ATOM 614 C CA . SER A 1 81 ? 6.345 -4.849 -21.762 1.00 94.12 81 SER A CA 1
ATOM 615 C C . SER A 1 81 ? 5.136 -5.661 -22.259 1.00 94.12 81 SER A C 1
ATOM 617 O O . SER A 1 81 ? 5.158 -6.255 -23.339 1.00 94.12 81 SER A O 1
ATOM 619 N N . GLY A 1 82 ? 4.065 -5.688 -21.471 1.00 94.38 82 GLY A N 1
ATOM 620 C CA . GLY A 1 82 ? 2.828 -6.419 -21.741 1.00 94.38 82 GLY A CA 1
ATOM 621 C C . GLY A 1 82 ? 2.811 -7.871 -21.266 1.00 94.38 82 GLY A C 1
ATOM 622 O O . GLY A 1 82 ? 1.747 -8.483 -21.317 1.00 94.38 82 GLY A O 1
ATOM 623 N N . VAL A 1 83 ? 3.950 -8.414 -20.820 1.00 95.38 83 VAL A N 1
ATOM 624 C CA . VAL A 1 83 ? 4.072 -9.753 -20.204 1.00 95.38 83 VAL A CA 1
ATOM 625 C C . VAL A 1 83 ? 4.872 -9.725 -18.893 1.00 95.38 83 VAL A C 1
ATOM 627 O O . VAL A 1 83 ? 5.112 -10.768 -18.289 1.00 95.38 83 VAL A O 1
ATOM 630 N N . SER A 1 84 ? 5.275 -8.537 -18.436 1.00 96.00 84 SER A N 1
ATOM 631 C CA . SER A 1 84 ? 5.906 -8.302 -17.138 1.00 96.00 84 SER A CA 1
ATOM 632 C C . SER A 1 84 ? 4.863 -7.926 -16.080 1.00 96.00 84 SER A C 1
ATOM 634 O O . SER A 1 84 ? 3.677 -7.752 -16.383 1.00 96.00 84 SER A O 1
ATOM 636 N N . ILE A 1 85 ? 5.285 -7.831 -14.816 1.00 96.62 85 ILE A N 1
ATOM 637 C CA . ILE A 1 85 ? 4.428 -7.373 -13.721 1.00 96.62 85 ILE A CA 1
ATOM 638 C C . ILE A 1 85 ? 5.250 -6.707 -12.618 1.00 96.62 85 ILE A C 1
ATOM 640 O O . ILE A 1 85 ? 6.314 -7.190 -12.239 1.00 96.62 85 ILE A O 1
ATOM 644 N N . VAL A 1 86 ? 4.721 -5.609 -12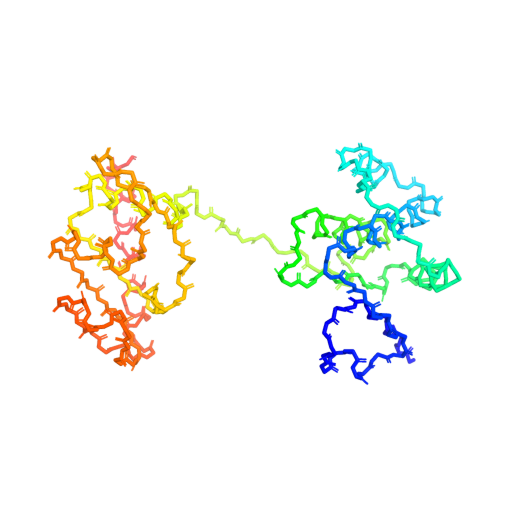.083 1.00 97.31 86 VAL A N 1
ATOM 645 C CA . VAL A 1 86 ? 5.226 -4.950 -10.874 1.00 97.31 86 VAL A CA 1
ATOM 646 C C . VAL A 1 86 ? 4.199 -5.124 -9.758 1.00 97.31 86 VAL A C 1
ATOM 648 O O . VAL A 1 86 ? 3.034 -4.770 -9.931 1.00 97.31 86 VAL A O 1
ATOM 651 N N . LEU A 1 87 ? 4.609 -5.665 -8.610 1.00 96.38 87 LEU A N 1
ATOM 652 C CA . LEU A 1 87 ? 3.729 -5.898 -7.461 1.00 96.38 87 LEU A CA 1
ATOM 653 C C . LEU A 1 87 ? 4.188 -5.084 -6.251 1.00 96.38 87 LEU A C 1
ATOM 655 O O . LEU A 1 87 ? 5.364 -5.093 -5.897 1.00 96.38 87 LEU A O 1
ATOM 659 N N . ALA A 1 88 ? 3.241 -4.420 -5.590 1.00 96.62 88 ALA A N 1
ATOM 660 C CA . ALA A 1 88 ? 3.458 -3.784 -4.295 1.00 96.62 88 ALA A CA 1
ATOM 661 C C . ALA A 1 88 ? 2.922 -4.685 -3.174 1.00 96.62 88 ALA A C 1
ATOM 663 O O . ALA A 1 88 ? 1.835 -5.252 -3.285 1.00 96.62 88 ALA A O 1
ATOM 664 N N . GLY A 1 89 ? 3.672 -4.801 -2.076 1.00 93.31 89 GLY A N 1
ATOM 665 C CA . GLY A 1 89 ? 3.207 -5.517 -0.888 1.00 93.31 89 GLY A CA 1
ATOM 666 C C . GLY A 1 89 ? 1.996 -4.833 -0.240 1.00 93.31 89 GLY A C 1
ATOM 667 O O . GLY A 1 89 ? 1.884 -3.609 -0.263 1.00 93.31 89 GLY A O 1
ATOM 668 N N . ALA A 1 90 ? 1.120 -5.612 0.400 1.00 89.75 90 ALA A N 1
ATOM 669 C CA . ALA A 1 90 ? -0.139 -5.116 0.974 1.00 89.75 90 ALA A CA 1
ATOM 670 C C . ALA A 1 90 ? 0.037 -4.013 2.038 1.00 89.75 90 ALA A C 1
ATOM 672 O O . ALA A 1 90 ? -0.833 -3.163 2.204 1.00 89.75 90 ALA A O 1
ATOM 673 N N . HIS A 1 91 ? 1.172 -4.011 2.740 1.00 89.06 91 HIS A N 1
ATOM 674 C CA . HIS A 1 91 ? 1.496 -3.028 3.778 1.00 89.06 91 HIS A CA 1
ATOM 675 C C . HIS A 1 91 ? 2.278 -1.816 3.258 1.00 89.06 91 HIS A C 1
ATOM 677 O O . HIS A 1 91 ? 2.687 -0.971 4.052 1.00 89.06 91 HIS A O 1
ATOM 683 N N . GLN A 1 92 ? 2.525 -1.729 1.948 1.00 94.00 92 GLN A N 1
ATOM 684 C CA . GLN A 1 92 ? 3.220 -0.580 1.384 1.00 94.00 92 GLN A CA 1
ATOM 685 C C . GLN A 1 92 ? 2.323 0.665 1.393 1.00 94.00 92 GLN A C 1
ATOM 687 O O . GLN A 1 92 ? 1.107 0.535 1.208 1.00 94.00 92 GLN A O 1
ATOM 692 N N . PRO A 1 93 ? 2.902 1.870 1.556 1.00 92.44 93 PRO A N 1
ATOM 693 C CA . PRO A 1 93 ? 2.155 3.119 1.486 1.00 92.44 93 PRO A CA 1
ATOM 694 C C . PRO A 1 93 ? 1.380 3.264 0.174 1.00 92.44 93 PRO A C 1
ATOM 696 O O . PRO A 1 93 ? 1.795 2.760 -0.872 1.00 92.44 93 PRO A O 1
ATOM 699 N N . VAL A 1 94 ? 0.290 4.034 0.207 1.00 92.31 94 VAL A N 1
ATOM 700 C CA . VAL A 1 94 ? -0.570 4.277 -0.966 1.00 92.31 94 VAL A CA 1
ATOM 701 C C . VAL A 1 94 ? 0.231 4.813 -2.159 1.00 92.31 94 VAL A C 1
ATOM 703 O O . VAL A 1 94 ? -0.012 4.392 -3.285 1.00 92.31 94 VAL A O 1
ATOM 706 N N . ALA A 1 95 ? 1.235 5.664 -1.921 1.00 92.75 95 ALA A N 1
ATOM 707 C CA . ALA A 1 95 ? 2.123 6.169 -2.969 1.00 92.75 95 ALA A CA 1
ATOM 708 C C . ALA A 1 95 ? 2.835 5.040 -3.741 1.00 92.75 95 ALA A C 1
ATOM 710 O O . ALA A 1 95 ? 2.844 5.043 -4.968 1.00 92.75 95 ALA A O 1
ATOM 711 N N . VAL A 1 96 ? 3.360 4.029 -3.040 1.00 94.81 96 VAL A N 1
ATOM 712 C CA . VAL A 1 96 ? 4.024 2.864 -3.654 1.00 94.81 96 VAL A CA 1
ATOM 713 C C . VAL A 1 96 ? 3.024 2.021 -4.444 1.00 94.81 96 VAL A C 1
ATOM 715 O O . VAL A 1 96 ? 3.329 1.579 -5.549 1.00 94.81 96 VAL A O 1
ATOM 718 N N . GLN A 1 97 ? 1.813 1.830 -3.913 1.00 95.19 97 GLN A N 1
ATOM 719 C CA . GLN A 1 97 ? 0.759 1.087 -4.610 1.00 95.19 97 GLN A CA 1
ATOM 720 C C . GLN A 1 97 ? 0.329 1.789 -5.908 1.00 95.19 97 GLN A C 1
ATOM 722 O O . GLN A 1 97 ? 0.179 1.135 -6.942 1.00 95.19 97 GLN A O 1
ATOM 727 N N . LEU A 1 98 ? 0.181 3.118 -5.877 1.00 94.50 98 LEU A N 1
ATOM 728 C CA . LEU A 1 98 ? -0.148 3.922 -7.057 1.00 94.50 98 LEU A CA 1
ATOM 729 C C . LEU A 1 98 ? 0.977 3.897 -8.093 1.00 94.50 98 LEU A C 1
ATOM 731 O O . LEU A 1 98 ? 0.698 3.713 -9.275 1.00 94.50 98 LEU A O 1
ATOM 735 N N . LEU A 1 99 ? 2.237 4.013 -7.665 1.00 95.50 99 LEU A N 1
ATOM 736 C CA . LEU A 1 99 ? 3.390 3.902 -8.561 1.00 95.50 99 LEU A CA 1
ATOM 737 C C . LEU A 1 99 ? 3.476 2.512 -9.207 1.00 95.50 99 LEU A C 1
ATOM 739 O O . LEU A 1 99 ? 3.703 2.422 -10.408 1.00 95.50 99 LEU A O 1
ATOM 743 N N . ALA A 1 100 ? 3.231 1.431 -8.459 1.00 96.62 100 ALA A N 1
ATOM 744 C CA . ALA A 1 100 ? 3.171 0.075 -9.014 1.00 96.62 100 ALA A CA 1
ATOM 745 C C . ALA A 1 100 ? 2.070 -0.075 -10.073 1.00 96.62 100 ALA A C 1
ATOM 747 O O . ALA A 1 100 ? 2.301 -0.642 -11.143 1.00 96.62 100 ALA A O 1
ATOM 748 N N . TYR A 1 101 ? 0.882 0.472 -9.808 1.00 95.50 101 TYR A N 1
ATOM 749 C CA . TYR A 1 101 ? -0.205 0.500 -10.784 1.00 95.50 101 TYR A CA 1
ATOM 750 C C . TYR A 1 101 ? 0.174 1.304 -12.038 1.00 95.50 101 TYR A C 1
ATOM 752 O O . TYR A 1 101 ? 0.013 0.816 -13.158 1.00 95.50 101 TYR A O 1
ATOM 760 N N . ALA A 1 102 ? 0.736 2.500 -11.861 1.00 95.94 102 ALA A N 1
ATOM 761 C CA . ALA A 1 102 ? 1.133 3.375 -12.959 1.00 95.94 102 ALA A CA 1
ATOM 762 C C . ALA A 1 102 ? 2.276 2.782 -13.801 1.00 95.94 102 ALA A C 1
ATOM 764 O O . ALA A 1 102 ? 2.216 2.840 -15.026 1.00 95.94 102 ALA A O 1
ATOM 765 N N . MET A 1 103 ? 3.264 2.129 -13.180 1.00 96.94 103 MET A N 1
ATOM 766 C CA . MET A 1 103 ? 4.311 1.387 -13.895 1.00 96.94 103 MET A CA 1
ATOM 767 C C . MET A 1 103 ? 3.718 0.250 -14.734 1.00 96.94 103 MET A C 1
ATOM 769 O O . MET A 1 103 ? 4.056 0.118 -15.907 1.00 96.94 103 MET A O 1
ATOM 773 N N . ASN A 1 104 ? 2.782 -0.535 -14.187 1.00 97.50 104 ASN A N 1
ATOM 774 C CA . ASN A 1 104 ? 2.088 -1.565 -14.969 1.00 97.50 104 ASN A CA 1
ATOM 775 C C . ASN A 1 104 ? 1.262 -0.976 -16.123 1.00 97.50 104 ASN A C 1
ATOM 777 O O . ASN A 1 104 ? 1.165 -1.604 -17.178 1.00 97.50 104 ASN A O 1
ATOM 781 N N . SER A 1 105 ? 0.686 0.216 -15.949 1.00 95.88 105 SER A N 1
ATOM 782 C CA . SER A 1 105 ? 0.019 0.944 -17.034 1.00 95.88 105 SER A CA 1
ATOM 783 C C . SER A 1 105 ? 1.010 1.339 -18.132 1.00 95.88 105 SER A C 1
ATOM 785 O O . SER A 1 105 ? 0.799 0.99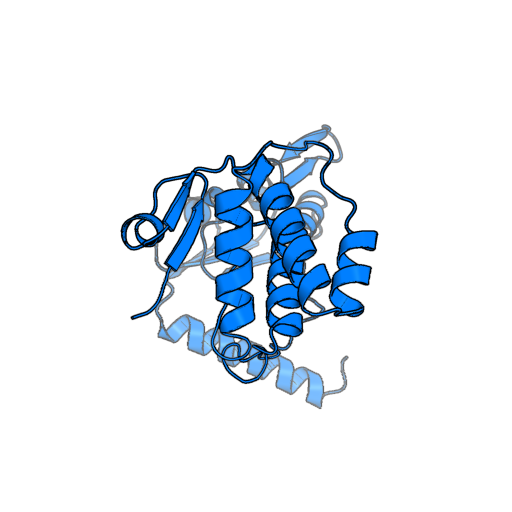8 -19.295 1.00 95.88 105 SER A O 1
ATOM 787 N N . ALA A 1 106 ? 2.126 1.977 -17.763 1.00 96.12 106 ALA A N 1
ATOM 788 C CA . ALA A 1 106 ? 3.167 2.425 -18.690 1.00 96.12 106 ALA A CA 1
ATOM 789 C C . ALA A 1 106 ? 3.818 1.259 -19.460 1.00 96.12 106 ALA A C 1
ATOM 791 O O . ALA A 1 106 ? 4.128 1.380 -20.644 1.00 96.12 106 ALA A O 1
ATOM 792 N N . LEU A 1 107 ? 3.965 0.101 -18.809 1.00 96.62 107 LEU A N 1
ATOM 793 C CA . LEU A 1 107 ? 4.472 -1.137 -19.409 1.00 96.62 107 LEU A CA 1
ATOM 794 C C . LEU A 1 107 ? 3.416 -1.899 -20.230 1.00 96.62 107 LEU A C 1
ATOM 796 O O . LEU A 1 107 ? 3.713 -2.972 -20.748 1.00 96.62 107 LEU A O 1
ATOM 800 N N . LYS A 1 108 ? 2.189 -1.373 -20.372 1.00 96.00 108 LYS A N 1
ATOM 801 C CA . LYS A 1 108 ? 1.069 -2.003 -21.103 1.00 96.00 108 LYS A CA 1
ATOM 802 C C . LYS A 1 108 ? 0.668 -3.377 -20.545 1.00 96.00 108 LYS A C 1
ATOM 804 O O . LYS A 1 108 ? 0.196 -4.243 -21.284 1.00 96.00 108 LYS A O 1
ATOM 809 N N . ASN A 1 109 ? 0.846 -3.575 -19.238 1.00 96.75 109 ASN A N 1
ATOM 810 C CA . ASN A 1 109 ? 0.505 -4.819 -18.543 1.00 96.75 109 ASN A CA 1
ATOM 811 C C . ASN A 1 109 ? -0.987 -4.886 -18.174 1.00 96.75 109 ASN A C 1
ATOM 813 O O . ASN A 1 109 ? -1.525 -5.982 -18.001 1.00 96.75 109 ASN A O 1
ATOM 817 N N . ILE A 1 110 ? -1.670 -3.741 -18.066 1.00 95.50 110 ILE A N 1
ATOM 818 C CA . ILE A 1 110 ? -3.109 -3.677 -17.763 1.00 95.50 110 ILE A CA 1
ATOM 819 C C . ILE A 1 110 ? -3.918 -4.271 -18.923 1.00 95.50 110 ILE A C 1
ATOM 821 O O . ILE A 1 110 ? -3.726 -3.911 -20.081 1.00 95.50 110 ILE A O 1
ATOM 825 N N . GLY A 1 111 ? -4.822 -5.198 -18.607 1.00 93.19 111 GLY A N 1
ATOM 826 C CA . GLY A 1 111 ? -5.638 -5.930 -19.581 1.00 93.19 111 GLY A CA 1
ATOM 827 C C . GLY A 1 111 ? -4.925 -7.112 -20.249 1.00 93.19 111 GLY A C 1
ATOM 828 O O . GLY A 1 111 ? -5.569 -7.857 -20.982 1.00 93.19 111 GLY A O 1
ATOM 829 N N . ARG A 1 112 ? -3.626 -7.312 -19.984 1.00 93.81 112 ARG A N 1
ATOM 830 C CA . ARG A 1 112 ? -2.844 -8.469 -20.452 1.00 93.81 112 ARG A CA 1
ATOM 831 C C . ARG A 1 112 ? -2.417 -9.350 -19.285 1.00 93.81 112 ARG A C 1
ATOM 833 O O . ARG A 1 112 ? -3.003 -10.403 -19.066 1.00 93.81 112 ARG A O 1
ATOM 840 N N . THR A 1 113 ? -1.436 -8.887 -18.514 1.00 94.56 113 THR A N 1
ATOM 841 C CA . THR A 1 113 ? -0.931 -9.581 -17.320 1.00 94.56 113 THR A CA 1
ATOM 842 C C . THR A 1 113 ? -1.738 -9.213 -16.079 1.00 94.56 113 THR A C 1
ATOM 844 O O . THR A 1 113 ? -1.989 -10.051 -15.218 1.00 94.56 113 THR A O 1
ATOM 847 N N . VAL A 1 114 ? -2.151 -7.946 -15.976 1.00 95.06 114 VAL A N 1
ATOM 848 C CA . VAL A 1 114 ? -2.888 -7.411 -14.829 1.00 95.06 114 VAL A CA 1
ATOM 849 C C . VAL A 1 114 ? -4.337 -7.182 -15.232 1.00 95.06 114 VAL A C 1
ATOM 851 O O . VAL A 1 114 ? -4.642 -6.291 -16.024 1.00 95.06 114 VAL A O 1
ATOM 854 N N . VAL A 1 115 ? -5.247 -7.968 -14.660 1.00 93.75 115 VAL A N 1
ATOM 855 C CA . VAL A 1 115 ? -6.690 -7.792 -14.853 1.00 93.75 115 VAL A CA 1
ATOM 856 C C . VAL A 1 115 ? -7.243 -6.963 -13.702 1.00 93.75 115 VAL A C 1
ATOM 858 O O . VAL A 1 115 ? -7.251 -7.401 -12.553 1.00 93.75 115 VAL A O 1
ATOM 861 N N . VAL A 1 116 ? -7.724 -5.763 -14.017 1.00 90.38 116 VAL A N 1
ATOM 862 C CA . VAL A 1 116 ? -8.360 -4.880 -13.036 1.00 90.38 116 VAL A CA 1
ATOM 863 C C . VAL A 1 116 ? -9.836 -5.241 -12.938 1.00 90.38 116 VAL A C 1
ATOM 865 O O . VAL A 1 116 ? -10.527 -5.342 -13.950 1.00 90.38 116 VAL A O 1
ATOM 868 N N . ARG A 1 117 ? -10.322 -5.436 -11.711 1.00 89.12 117 ARG A N 1
ATOM 869 C CA . ARG A 1 117 ? -11.746 -5.628 -11.430 1.00 89.12 117 ARG A CA 1
ATOM 870 C C . ARG A 1 117 ? -12.231 -4.528 -10.509 1.00 89.12 117 ARG A C 1
ATOM 872 O O . ARG A 1 117 ? -11.629 -4.276 -9.466 1.00 89.12 117 ARG A O 1
ATOM 879 N N . GLU A 1 118 ? -13.329 -3.897 -10.895 1.00 84.88 118 GLU A N 1
ATOM 880 C CA . GLU A 1 118 ? -14.018 -2.967 -10.019 1.00 84.88 118 GLU A CA 1
ATOM 881 C C . GLU A 1 118 ? -14.831 -3.754 -8.991 1.00 84.88 118 GLU A C 1
ATOM 883 O O . GLU A 1 118 ? -15.599 -4.656 -9.328 1.00 84.88 118 GLU A O 1
ATOM 888 N N . PHE A 1 119 ? -14.652 -3.406 -7.722 1.00 81.81 119 PHE A N 1
ATOM 889 C CA . PHE A 1 119 ? -15.500 -3.892 -6.647 1.00 81.81 119 PHE A CA 1
ATOM 890 C C . PHE A 1 119 ? -16.377 -2.734 -6.176 1.00 81.81 119 PHE A C 1
ATOM 892 O O . PHE A 1 119 ? -15.835 -1.665 -5.873 1.00 81.81 119 PHE A O 1
ATOM 899 N N . PRO A 1 120 ? -17.707 -2.917 -6.074 1.00 80.56 120 PRO A N 1
ATOM 900 C CA . PRO A 1 120 ? -18.590 -1.862 -5.609 1.00 80.56 120 PRO A CA 1
ATOM 901 C C . PRO A 1 120 ? -18.215 -1.495 -4.173 1.00 80.56 120 PRO A C 1
ATOM 903 O O . PRO A 1 120 ? -18.470 -2.240 -3.224 1.00 80.56 120 PRO A O 1
ATOM 906 N N . ARG A 1 121 ? -17.588 -0.328 -3.998 1.00 74.38 121 ARG A N 1
ATOM 907 C CA . ARG A 1 121 ? -17.318 0.210 -2.666 1.00 74.38 121 ARG A CA 1
ATOM 908 C C . ARG A 1 121 ? -18.622 0.736 -2.088 1.00 74.38 121 ARG A C 1
ATOM 910 O O . ARG A 1 121 ? -19.252 1.635 -2.641 1.00 74.38 121 ARG A O 1
ATOM 917 N N . ASN A 1 122 ? -19.018 0.198 -0.941 1.00 78.88 122 ASN A N 1
ATOM 918 C CA . ASN A 1 122 ? -20.102 0.786 -0.175 1.00 78.88 122 ASN A CA 1
ATOM 919 C C . ASN A 1 122 ? -19.638 2.159 0.337 1.00 78.88 122 ASN A C 1
ATOM 921 O O . ASN A 1 122 ? -18.752 2.241 1.182 1.00 78.88 122 ASN A O 1
ATOM 925 N N . ARG A 1 123 ? -20.237 3.243 -0.174 1.00 72.12 123 ARG A N 1
ATOM 926 C CA . ARG A 1 123 ? -19.914 4.627 0.232 1.00 72.12 123 ARG A CA 1
ATOM 927 C C . ARG A 1 123 ? -20.123 4.871 1.733 1.00 72.12 123 ARG A C 1
ATOM 929 O O . ARG A 1 123 ? -19.549 5.798 2.292 1.00 72.12 123 ARG A O 1
ATOM 936 N N . ASN A 1 124 ? -20.911 4.015 2.385 1.00 76.62 124 ASN A N 1
ATOM 937 C CA . ASN A 1 124 ? -21.160 4.057 3.821 1.00 76.62 124 ASN A CA 1
ATOM 938 C C . ASN A 1 124 ? -20.161 3.230 4.642 1.00 76.62 124 ASN A C 1
ATOM 940 O O . ASN A 1 124 ? -20.324 3.144 5.857 1.00 76.62 124 ASN A O 1
ATOM 944 N N . THR A 1 125 ? -19.142 2.620 4.029 1.00 81.25 125 THR A N 1
ATOM 945 C CA . THR A 1 125 ? -18.052 1.990 4.782 1.00 81.25 125 THR A CA 1
ATOM 946 C C . THR A 1 125 ? -17.258 3.080 5.497 1.00 81.25 125 THR A C 1
ATOM 948 O O . THR A 1 125 ? -16.550 3.867 4.871 1.00 81.25 125 THR A O 1
ATOM 951 N N . LYS A 1 126 ? -17.416 3.140 6.819 1.00 85.81 126 LYS A N 1
ATOM 952 C CA . LYS A 1 126 ? -16.694 4.053 7.709 1.00 85.81 126 LYS A CA 1
ATOM 953 C C . LYS A 1 126 ? -15.441 3.373 8.251 1.00 85.81 126 LYS A C 1
ATOM 955 O O . LYS A 1 126 ? -15.387 2.147 8.340 1.00 85.81 126 LYS A O 1
ATOM 960 N N . SER A 1 127 ? -14.427 4.165 8.589 1.00 87.94 127 SER A N 1
ATOM 961 C CA . SER A 1 127 ? -13.200 3.635 9.190 1.00 87.94 127 SER A CA 1
ATOM 962 C C . SER A 1 127 ? -13.428 3.231 10.649 1.00 87.94 127 SER A C 1
ATOM 964 O O . SER A 1 127 ? -14.323 3.747 11.319 1.00 87.94 127 SER A O 1
ATOM 966 N N . ILE A 1 128 ? -12.574 2.347 11.169 1.00 89.25 128 ILE A N 1
ATOM 967 C CA . ILE A 1 128 ? -12.586 1.990 12.595 1.00 89.25 128 ILE A CA 1
ATOM 968 C C . ILE A 1 128 ? -12.330 3.208 13.498 1.00 89.25 128 ILE A C 1
ATOM 970 O O . ILE A 1 128 ? -12.870 3.272 14.592 1.00 89.25 128 ILE A O 1
ATOM 974 N N . LEU A 1 129 ? -11.587 4.212 13.017 1.00 88.50 129 LEU A N 1
ATOM 975 C CA . LEU A 1 129 ? -11.356 5.470 13.737 1.00 88.50 129 LEU A CA 1
ATOM 976 C C . LEU A 1 129 ? -12.643 6.298 13.856 1.00 88.50 129 LEU A C 1
ATOM 978 O O . LEU A 1 129 ? -12.963 6.794 14.928 1.00 88.50 129 LEU A O 1
ATOM 982 N N . GLN A 1 130 ? -13.424 6.390 12.774 1.00 89.31 130 GLN A N 1
ATOM 983 C CA . GLN A 1 130 ? -14.739 7.042 12.808 1.00 89.31 130 GLN A CA 1
ATOM 984 C C . GLN A 1 130 ? -15.719 6.294 13.715 1.00 89.31 130 GLN A C 1
ATOM 986 O O . GLN A 1 130 ? -16.568 6.910 14.350 1.00 89.31 130 GLN A O 1
ATOM 991 N N . LEU A 1 131 ? -15.620 4.964 13.768 1.00 91.06 131 LEU A N 1
ATOM 992 C CA . LEU A 1 131 ? -16.409 4.153 14.688 1.00 91.06 131 LEU A CA 1
ATOM 993 C C . LEU A 1 131 ? -16.009 4.426 16.146 1.00 91.06 131 LEU A C 1
ATOM 995 O O . LEU A 1 131 ? -16.878 4.709 16.964 1.00 91.06 131 LEU A O 1
ATOM 999 N N . ALA A 1 132 ? -14.708 4.412 16.441 1.00 91.00 132 ALA A N 1
ATOM 1000 C CA . ALA A 1 132 ? -14.155 4.668 17.767 1.00 91.00 132 ALA A CA 1
ATOM 1001 C C . ALA A 1 132 ? -14.560 6.042 18.320 1.00 91.00 132 ALA A C 1
ATOM 1003 O O . ALA A 1 132 ? -14.972 6.148 19.470 1.00 91.00 132 ALA A O 1
ATOM 1004 N N . ASP A 1 133 ? -14.515 7.075 17.484 1.00 89.12 133 ASP A N 1
ATOM 1005 C CA . ASP A 1 133 ? -14.900 8.443 17.842 1.00 89.12 133 ASP A CA 1
ATOM 1006 C C . ASP A 1 133 ? -16.416 8.614 18.081 1.00 89.12 133 ASP A C 1
ATOM 1008 O O . ASP A 1 133 ? -16.857 9.425 18.891 1.00 89.12 133 ASP A O 1
ATOM 1012 N N . ARG A 1 134 ? -17.257 7.809 17.427 1.00 90.44 134 ARG A N 1
ATOM 1013 C CA . ARG A 1 134 ? -18.699 7.779 17.728 1.00 90.44 134 ARG A CA 1
ATOM 1014 C C . ARG A 1 134 ? -19.010 6.975 18.989 1.00 90.44 134 ARG A C 1
ATOM 1016 O O . ARG A 1 134 ? -19.944 7.311 19.714 1.00 90.44 134 ARG A O 1
ATOM 1023 N N . MET A 1 135 ? -18.228 5.927 19.262 1.00 90.69 135 MET A N 1
ATOM 1024 C CA . MET A 1 135 ? -18.320 5.155 20.505 1.00 90.69 135 MET A CA 1
ATOM 1025 C C . MET A 1 135 ? -17.887 6.001 21.705 1.00 90.69 135 MET A C 1
ATOM 1027 O O . MET A 1 135 ? -18.563 5.980 22.730 1.00 90.69 135 MET A O 1
ATOM 1031 N N . SER A 1 136 ? -16.809 6.785 21.578 1.00 88.31 136 SER A N 1
ATOM 1032 C CA . SER A 1 136 ? -16.348 7.674 22.653 1.00 88.31 136 SER A CA 1
ATOM 1033 C C . SER A 1 136 ? -17.387 8.742 22.996 1.00 88.31 136 SER A C 1
ATOM 1035 O O . SER A 1 136 ? -17.574 9.038 24.174 1.00 88.31 136 SER A O 1
ATOM 1037 N N . ARG A 1 1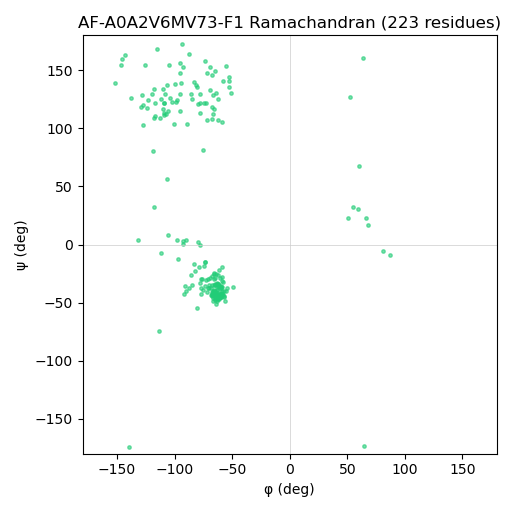37 ? -18.115 9.244 21.990 1.00 88.81 137 ARG A N 1
ATOM 1038 C CA . ARG A 1 137 ? -19.230 10.193 22.139 1.00 88.81 137 ARG A CA 1
ATOM 1039 C C . ARG A 1 137 ? -20.552 9.569 22.602 1.00 88.81 137 ARG A C 1
ATOM 1041 O O . ARG A 1 137 ? -21.538 10.285 22.753 1.00 88.81 137 ARG A O 1
ATOM 1048 N N . GLY A 1 138 ? -20.604 8.252 22.814 1.00 88.62 138 GLY A N 1
ATOM 1049 C CA . GLY A 1 138 ? -21.817 7.558 23.260 1.00 88.62 138 GLY A CA 1
ATOM 1050 C C . GLY A 1 138 ? -22.945 7.520 22.221 1.00 88.62 138 GLY A C 1
ATOM 1051 O O . GLY A 1 138 ? -24.090 7.232 22.560 1.00 88.62 138 GLY A O 1
ATOM 1052 N N . GLU A 1 139 ? -22.650 7.787 20.944 1.00 91.38 139 GLU A N 1
ATOM 1053 C CA . GLU A 1 139 ? -23.655 7.777 19.870 1.00 91.38 139 GLU A CA 1
ATOM 1054 C C . GLU A 1 139 ? -24.097 6.356 19.482 1.00 91.38 139 GLU A C 1
ATOM 1056 O O . GLU A 1 139 ? -25.091 6.171 18.776 1.00 91.38 139 GLU A O 1
ATOM 1061 N N . ILE A 1 140 ? -23.333 5.344 19.896 1.00 92.44 140 ILE A N 1
ATOM 1062 C CA . ILE A 1 140 ? -23.545 3.946 19.528 1.00 92.44 140 ILE A CA 1
ATOM 1063 C C . ILE A 1 140 ? -24.128 3.199 20.718 1.00 92.44 140 ILE A C 1
ATOM 1065 O O . ILE A 1 140 ? -23.476 3.024 21.742 1.00 92.44 140 ILE A O 1
ATOM 1069 N N . LYS A 1 141 ? -25.370 2.741 20.547 1.00 92.50 141 LYS A N 1
ATOM 1070 C CA . LYS A 1 141 ? -26.109 1.970 21.556 1.00 92.50 141 LYS A CA 1
ATOM 1071 C C . LYS A 1 141 ? -25.894 0.465 21.412 1.00 92.50 141 LYS A C 1
ATOM 1073 O O . LYS A 1 141 ? -25.714 -0.219 22.412 1.00 92.50 141 LYS A O 1
ATOM 1078 N N . THR A 1 142 ? -25.863 -0.006 20.166 1.00 92.88 142 THR A N 1
ATOM 1079 C CA . THR A 1 142 ? -25.691 -1.418 19.823 1.00 92.88 142 THR A CA 1
ATOM 1080 C C . THR A 1 142 ? -24.559 -1.580 18.813 1.00 92.88 142 THR A C 1
ATOM 1082 O O . THR A 1 142 ? -24.547 -0.914 17.773 1.00 92.88 142 THR A O 1
ATOM 1085 N N . LEU A 1 143 ? -23.615 -2.472 19.106 1.00 92.56 143 LEU A N 1
ATOM 1086 C CA . LEU A 1 143 ? -22.469 -2.804 18.268 1.00 92.56 143 LEU A CA 1
ATOM 1087 C C . LEU A 1 143 ? -22.537 -4.273 17.845 1.00 92.56 143 LEU A C 1
ATOM 1089 O O . LEU A 1 143 ? -22.508 -5.171 18.680 1.00 92.56 143 LEU A O 1
ATOM 1093 N N . PHE A 1 144 ? -22.563 -4.512 16.536 1.00 92.12 144 PHE A N 1
ATOM 1094 C CA . PHE A 1 144 ? -22.469 -5.852 15.963 1.00 92.12 144 PHE A CA 1
ATOM 1095 C C . PHE A 1 144 ? -21.060 -6.095 15.422 1.00 92.12 144 PHE A C 1
ATOM 1097 O O . PHE A 1 144 ? -20.594 -5.357 14.550 1.00 92.12 144 PHE A O 1
ATOM 1104 N N . ILE A 1 145 ? -20.391 -7.136 15.918 1.00 90.88 145 ILE A N 1
ATOM 1105 C CA . ILE A 1 145 ? -19.039 -7.529 15.504 1.00 90.88 145 ILE A CA 1
ATOM 1106 C C . ILE A 1 145 ? -19.125 -8.874 14.783 1.00 90.88 145 ILE A C 1
ATOM 1108 O O . ILE A 1 145 ? -19.372 -9.905 15.406 1.00 90.88 145 ILE A O 1
ATOM 1112 N N . PHE A 1 146 ? -18.918 -8.863 13.467 1.00 89.62 146 PHE A N 1
ATOM 1113 C CA . PHE A 1 146 ? -18.923 -10.066 12.633 1.00 89.62 146 PHE A CA 1
ATOM 1114 C C . PHE A 1 146 ? -17.487 -10.506 12.336 1.00 89.62 146 PHE A C 1
ATOM 1116 O O . PHE A 1 146 ? -16.811 -9.909 11.498 1.00 89.62 146 PHE A O 1
ATOM 1123 N N . GLY A 1 147 ? -17.025 -11.554 13.018 1.00 84.88 147 GLY A N 1
ATOM 1124 C CA . GLY A 1 147 ? -15.645 -12.034 12.945 1.00 84.88 147 GLY A CA 1
ATOM 1125 C C . GLY A 1 147 ? -14.613 -11.032 13.485 1.00 84.88 147 GLY A C 1
ATOM 1126 O O . GLY A 1 147 ? -14.966 -9.994 14.042 1.00 84.88 147 GLY A O 1
ATOM 1127 N N . GLY A 1 148 ? -13.324 -11.366 13.317 1.00 85.94 148 GLY A N 1
ATOM 1128 C CA . GLY A 1 148 ? -12.166 -10.565 13.760 1.00 85.94 148 GLY A CA 1
ATOM 1129 C C . GLY A 1 148 ? -12.076 -10.389 15.280 1.00 85.94 148 GLY A C 1
ATOM 1130 O O . GLY A 1 148 ? -13.071 -10.546 15.959 1.00 85.94 148 GLY A O 1
ATOM 1131 N N . ASP A 1 149 ? -10.925 -10.046 15.851 1.00 90.56 149 ASP A N 1
ATOM 1132 C CA . ASP A 1 149 ? -10.789 -9.799 17.301 1.00 90.56 149 ASP A CA 1
ATOM 1133 C C . ASP A 1 149 ? -10.341 -8.348 17.527 1.00 90.56 149 ASP A C 1
ATOM 1135 O O . ASP A 1 149 ? -9.146 -8.108 17.645 1.00 90.56 149 ASP A O 1
ATOM 1139 N N . PRO A 1 150 ? -11.231 -7.337 17.479 1.00 90.56 150 PRO A N 1
ATOM 1140 C CA . PRO A 1 150 ? -10.816 -5.935 17.533 1.00 90.56 150 PRO A CA 1
ATOM 1141 C C . PRO A 1 150 ? -10.142 -5.524 18.849 1.00 90.56 150 PRO A C 1
ATOM 1143 O O . PRO A 1 150 ? -9.316 -4.619 18.818 1.00 90.56 150 PRO A O 1
ATOM 1146 N N . VAL A 1 151 ? -10.401 -6.195 19.976 1.00 91.00 151 VAL A N 1
ATOM 1147 C CA . VAL A 1 151 ? -9.627 -5.963 21.213 1.00 91.00 151 VAL A CA 1
ATOM 1148 C C . VAL A 1 151 ? -8.139 -6.246 21.004 1.00 91.00 151 VAL A C 1
ATOM 1150 O O . VAL A 1 151 ? -7.302 -5.518 21.530 1.00 91.00 151 VAL A O 1
ATOM 1153 N N . TYR A 1 152 ? -7.812 -7.276 20.224 1.00 88.62 152 TYR A N 1
ATOM 1154 C CA . TYR A 1 152 ? -6.436 -7.671 19.934 1.00 88.62 152 TYR A CA 1
ATOM 1155 C C . TYR A 1 152 ? -5.873 -7.009 18.659 1.00 88.62 152 TYR A C 1
ATOM 1157 O O . TYR A 1 152 ? -4.731 -6.560 18.634 1.00 88.62 152 TYR A O 1
ATOM 1165 N N . ASN A 1 153 ? -6.675 -6.936 17.595 1.00 89.94 153 ASN A N 1
ATOM 1166 C CA . ASN A 1 153 ? -6.268 -6.526 16.249 1.00 89.94 153 ASN A CA 1
ATOM 1167 C C . ASN A 1 153 ? -6.286 -5.012 16.027 1.00 89.94 153 ASN A C 1
ATOM 1169 O O . ASN A 1 153 ? -5.633 -4.533 15.094 1.00 89.94 153 ASN A O 1
ATOM 1173 N N . ALA A 1 154 ? -7.115 -4.265 16.763 1.00 89.50 154 ALA A N 1
ATOM 1174 C CA . ALA A 1 154 ? -7.275 -2.849 16.474 1.00 89.50 154 ALA A CA 1
ATOM 1175 C C . ALA A 1 154 ? -5.982 -2.081 16.795 1.00 89.50 154 ALA A C 1
ATOM 1177 O O . ALA A 1 154 ? -5.277 -2.418 17.750 1.00 89.50 154 ALA A O 1
ATOM 1178 N N . PRO A 1 155 ? -5.664 -1.027 16.021 1.00 85.69 155 PRO A N 1
ATOM 1179 C CA . PRO A 1 155 ? -4.586 -0.120 16.378 1.00 85.69 155 PRO A CA 1
ATOM 1180 C C . PRO A 1 155 ? -4.761 0.398 17.806 1.00 85.69 155 PRO A C 1
ATOM 1182 O O . PRO A 1 155 ? -5.880 0.658 18.244 1.00 85.69 155 PRO A O 1
ATOM 1185 N N . ARG A 1 156 ? -3.652 0.581 18.521 1.00 86.25 156 ARG A N 1
ATOM 1186 C CA . ARG A 1 156 ? -3.681 1.290 19.802 1.00 86.25 156 ARG A CA 1
ATOM 1187 C C . ARG A 1 156 ? -3.969 2.768 19.568 1.00 86.25 156 ARG A C 1
ATOM 1189 O O . ARG A 1 156 ? -3.599 3.303 18.524 1.00 86.25 156 ARG A O 1
ATOM 1196 N N . VAL A 1 157 ? -4.559 3.423 20.563 1.00 84.12 157 VAL A N 1
ATOM 1197 C CA . VAL A 1 157 ? -4.871 4.857 20.548 1.00 84.12 157 VAL A CA 1
ATOM 1198 C C . VAL A 1 157 ? -5.822 5.212 19.398 1.00 84.12 157 VAL A C 1
ATOM 1200 O O . VAL A 1 157 ? -5.459 5.889 18.438 1.00 84.12 157 VAL A O 1
ATOM 1203 N N . LEU A 1 158 ? -7.064 4.728 19.483 1.00 82.75 158 LEU A N 1
ATOM 1204 C CA . LEU A 1 158 ? -8.070 4.933 18.431 1.00 82.75 158 LEU A CA 1
ATOM 1205 C C . LEU A 1 158 ? -8.813 6.260 18.557 1.00 82.75 158 LEU A C 1
ATOM 1207 O O . LEU A 1 158 ? -9.193 6.850 17.548 1.00 82.75 158 LEU A O 1
ATOM 1211 N N . ALA A 1 159 ? -9.057 6.698 19.788 1.00 80.06 159 ALA A N 1
ATOM 1212 C CA . ALA A 1 159 ? -9.787 7.919 20.085 1.00 80.06 159 ALA A CA 1
ATOM 1213 C C . ALA A 1 159 ? -9.174 8.620 21.300 1.00 80.06 159 ALA A C 1
ATOM 1215 O O . ALA A 1 159 ? -8.430 8.018 22.075 1.00 80.06 159 ALA A O 1
ATOM 1216 N N . GLN A 1 160 ? -9.499 9.896 21.469 1.00 76.12 160 GLN A N 1
ATOM 1217 C CA . GLN A 1 160 ? -9.205 10.636 22.692 1.00 76.12 160 GLN A CA 1
ATOM 1218 C C . GLN A 1 160 ? -10.505 10.834 23.459 1.00 76.12 160 GLN A C 1
ATOM 1220 O O . GLN A 1 160 ? -11.536 11.147 22.862 1.00 76.12 160 GLN A O 1
ATOM 1225 N N . ASP A 1 161 ? -10.458 10.638 24.774 1.00 68.75 161 ASP A N 1
ATOM 1226 C CA . ASP A 1 161 ? -11.611 10.946 25.611 1.00 68.75 161 ASP A CA 1
ATOM 1227 C C . ASP A 1 161 ? -11.832 12.462 25.662 1.00 68.75 161 ASP A C 1
ATOM 1229 O O . ASP A 1 161 ? -10.880 13.217 25.891 1.00 68.75 161 ASP A O 1
ATOM 1233 N N . THR A 1 162 ? -13.076 12.904 25.468 1.00 67.50 162 THR A N 1
ATOM 1234 C CA . THR A 1 162 ? -13.425 14.333 25.400 1.00 67.50 162 THR A CA 1
ATOM 1235 C C . THR A 1 162 ? -13.105 15.055 26.712 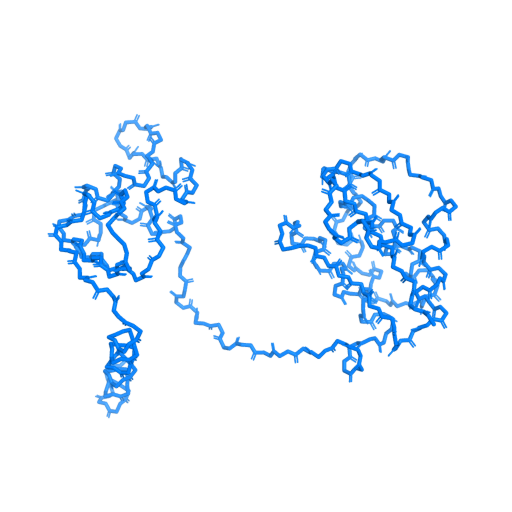1.00 67.50 162 THR A C 1
ATOM 1237 O O . THR A 1 162 ? -12.641 16.193 26.683 1.00 67.50 162 THR A O 1
ATOM 1240 N N . ASP A 1 163 ? -13.249 14.364 27.847 1.00 68.38 163 ASP A N 1
ATOM 1241 C CA . ASP A 1 163 ? -13.108 14.968 29.177 1.00 68.38 163 ASP A CA 1
ATOM 1242 C C . ASP A 1 163 ? -11.682 14.893 29.740 1.00 68.38 163 ASP A C 1
ATOM 1244 O O . ASP A 1 163 ? -11.227 15.803 30.431 1.00 68.38 163 ASP A O 1
ATOM 1248 N N . LYS A 1 164 ? -10.957 13.801 29.465 1.00 66.25 164 LYS A N 1
ATOM 1249 C CA . LYS A 1 164 ? -9.668 13.498 30.120 1.00 66.25 164 LYS A CA 1
ATOM 1250 C C . LYS A 1 164 ? -8.460 13.575 29.192 1.00 66.25 164 LYS A C 1
ATOM 1252 O O . LYS A 1 164 ? -7.335 13.452 29.671 1.00 66.25 164 LYS A O 1
ATOM 1257 N N . LYS A 1 165 ? -8.670 13.756 27.877 1.00 68.12 165 LYS A N 1
ATOM 1258 C CA . LYS A 1 165 ? -7.622 13.693 26.834 1.00 68.12 165 LYS A CA 1
ATOM 1259 C C . LYS A 1 165 ? -6.751 12.432 26.918 1.00 68.12 165 LYS A C 1
ATOM 1261 O O . LYS A 1 165 ? -5.621 12.410 26.434 1.00 68.12 165 LYS A O 1
ATOM 1266 N N . THR A 1 166 ? -7.262 11.372 27.535 1.00 76.31 166 THR A N 1
ATOM 1267 C CA . THR A 1 166 ? -6.572 10.091 27.625 1.00 76.31 166 THR A CA 1
ATOM 1268 C C . THR A 1 166 ? -6.785 9.313 26.332 1.00 76.31 166 THR A C 1
ATOM 1270 O O . THR A 1 166 ? -7.912 9.296 25.821 1.00 76.31 166 THR A 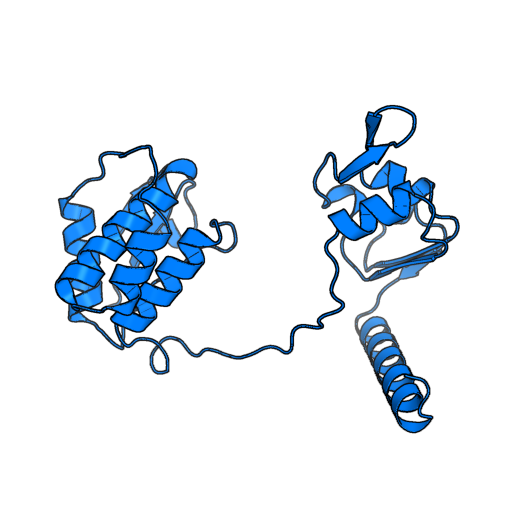O 1
ATOM 1273 N N . PRO A 1 167 ? -5.737 8.672 25.790 1.00 80.88 167 PRO A N 1
ATOM 1274 C CA . PRO A 1 167 ? -5.888 7.789 24.646 1.00 80.88 167 PRO A CA 1
ATOM 1275 C C . PRO A 1 167 ? -6.765 6.596 25.036 1.00 80.88 167 PRO A C 1
ATOM 1277 O O . PRO A 1 167 ? -6.534 5.965 26.066 1.00 80.88 167 PRO A O 1
ATOM 1280 N N . LEU A 1 168 ? -7.775 6.309 24.220 1.00 83.38 168 LEU A N 1
ATOM 1281 C CA . LEU A 1 168 ? -8.681 5.181 24.397 1.00 83.38 168 LEU A CA 1
ATOM 1282 C C . LEU A 1 168 ? -8.324 4.075 23.404 1.00 83.38 168 LEU A C 1
ATOM 1284 O O . LEU A 1 168 ? -8.273 4.297 22.187 1.00 83.38 168 LEU A O 1
ATOM 1288 N N . ASP A 1 169 ? -8.109 2.881 23.946 1.00 89.56 169 ASP A N 1
ATOM 1289 C CA . ASP A 1 169 ? -7.969 1.648 23.180 1.00 89.56 169 ASP A CA 1
ATOM 1290 C C . ASP A 1 169 ? -9.359 1.017 22.946 1.00 89.56 169 ASP A C 1
ATOM 1292 O O . ASP A 1 169 ? -10.353 1.367 23.593 1.00 89.56 169 ASP A O 1
ATOM 1296 N N . TRP A 1 170 ? -9.453 0.073 22.003 1.00 90.81 170 TRP A N 1
ATOM 1297 C CA . TRP A 1 170 ? -10.734 -0.547 21.634 1.00 90.81 170 TRP A CA 1
ATOM 1298 C C . TRP A 1 170 ? -11.475 -1.166 22.827 1.00 90.81 170 TRP A C 1
ATOM 1300 O O . TRP A 1 170 ? -12.691 -1.022 22.944 1.00 90.81 170 TRP A O 1
ATOM 1310 N N . GLY A 1 171 ? -10.749 -1.826 23.734 1.00 89.69 171 GLY A N 1
ATOM 1311 C CA . GLY A 1 171 ? -11.346 -2.479 24.901 1.00 89.69 171 GLY A CA 1
ATOM 1312 C C . GLY A 1 171 ? -12.107 -1.516 25.817 1.00 89.69 171 GLY A C 1
ATOM 1313 O O . GLY A 1 171 ? -13.157 -1.880 26.345 1.00 89.69 171 GLY A O 1
ATOM 1314 N N . ASP A 1 172 ? -11.630 -0.280 25.967 1.00 89.00 172 ASP A N 1
ATOM 1315 C CA . ASP A 1 172 ? -12.299 0.738 26.785 1.00 89.00 172 ASP A CA 1
ATOM 1316 C C . ASP A 1 172 ? -13.509 1.329 26.064 1.00 89.00 172 ASP A C 1
ATOM 1318 O O . ASP A 1 172 ? -14.550 1.568 26.676 1.00 89.00 172 ASP A O 1
ATOM 1322 N N . LEU A 1 173 ? -13.401 1.508 24.746 1.00 89.88 173 LEU A N 1
ATOM 1323 C CA . LEU A 1 173 ? -14.505 1.976 23.910 1.00 89.88 173 LEU A CA 1
ATOM 1324 C C . LEU A 1 173 ? -15.658 0.976 23.900 1.00 89.88 173 LEU A C 1
ATOM 1326 O O . LEU A 1 173 ? -16.815 1.369 24.029 1.00 89.88 173 LEU A O 1
ATOM 1330 N N . GLN A 1 174 ? -15.359 -0.317 23.780 1.00 90.69 174 GLN A N 1
ATOM 1331 C CA . GLN A 1 174 ? -16.382 -1.356 23.741 1.00 90.69 174 GLN A CA 1
ATOM 1332 C C . GLN A 1 174 ? -17.180 -1.428 25.049 1.00 90.69 174 GLN A C 1
ATOM 1334 O O . GLN A 1 174 ? -18.394 -1.598 25.000 1.00 90.69 174 GLN A O 1
ATOM 1339 N N . LYS A 1 175 ? -16.540 -1.205 26.205 1.00 89.88 175 LYS A N 1
ATOM 1340 C CA . LYS A 1 175 ? -17.226 -1.143 27.510 1.00 89.88 175 LYS A CA 1
ATOM 1341 C C . LYS A 1 175 ? -18.191 0.040 27.639 1.00 89.88 175 LYS A C 1
ATOM 1343 O O . LYS A 1 175 ? -19.119 -0.035 28.436 1.00 89.88 175 LYS A O 1
ATOM 1348 N N . LYS A 1 176 ? -17.980 1.127 26.883 1.00 88.81 176 LYS A N 1
ATOM 1349 C CA . LYS A 1 176 ? -18.901 2.277 26.849 1.00 88.81 176 LYS A CA 1
ATOM 1350 C C . LYS A 1 176 ? -20.182 1.975 26.059 1.00 88.81 176 LYS A C 1
ATOM 1352 O O . LYS A 1 176 ? -21.163 2.696 26.219 1.00 88.81 176 LYS A O 1
ATOM 1357 N N . VAL A 1 177 ? -20.191 0.938 25.215 1.00 92.12 177 VAL A N 1
ATOM 1358 C CA . VAL A 1 177 ? -21.366 0.569 24.417 1.00 92.12 177 VAL A CA 1
ATOM 1359 C C . VAL A 1 177 ? -22.305 -0.330 25.237 1.00 92.12 177 VAL A C 1
ATOM 1361 O O . VAL A 1 177 ? -21.870 -1.381 25.711 1.00 92.12 177 VAL A O 1
ATOM 1364 N N . PRO A 1 178 ? -23.594 0.039 25.383 1.00 90.69 178 PRO A N 1
ATOM 1365 C CA . PRO A 1 178 ? -24.563 -0.727 26.170 1.00 90.69 178 PRO A CA 1
ATOM 1366 C C . PRO A 1 178 ? -24.766 -2.171 25.702 1.00 90.69 178 PRO A C 1
ATOM 1368 O O . PRO A 1 178 ? -24.863 -3.076 26.528 1.00 90.69 178 PRO A O 1
ATOM 1371 N N . GLU A 1 179 ? -24.839 -2.390 24.389 1.00 92.25 179 GLU A N 1
ATOM 1372 C CA . GLU A 1 179 ? -2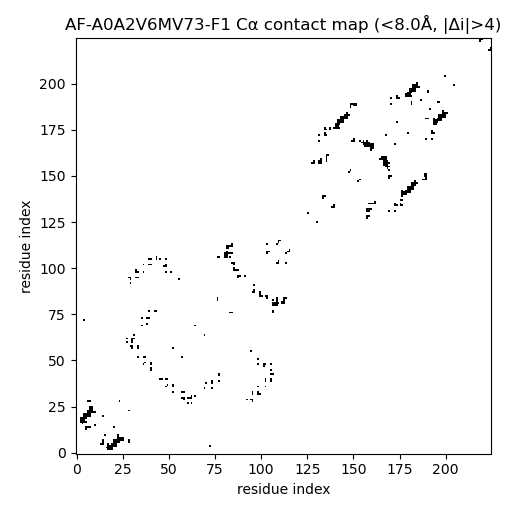5.117 -3.700 23.808 1.00 92.25 179 GLU A CA 1
ATOM 1373 C C . GLU A 1 179 ? -24.077 -4.055 22.745 1.00 92.25 179 GLU A C 1
ATOM 1375 O O . GLU A 1 179 ? -23.956 -3.390 21.717 1.00 92.25 179 GLU A O 1
ATOM 1380 N N . VAL A 1 180 ? -23.332 -5.132 22.970 1.00 92.00 180 VAL A N 1
ATOM 1381 C CA . VAL A 1 180 ? -22.346 -5.655 22.028 1.00 92.00 180 VAL A CA 1
ATOM 1382 C C . VAL A 1 180 ? -22.666 -7.109 21.727 1.00 92.00 180 VAL A C 1
ATOM 1384 O O . VAL A 1 180 ? -22.628 -7.980 22.601 1.00 92.00 180 VAL A O 1
ATOM 1387 N N . VAL A 1 181 ? -22.972 -7.357 20.458 1.00 91.56 181 VAL A N 1
ATOM 1388 C CA . VAL A 1 181 ? -23.256 -8.681 19.915 1.00 91.56 181 VAL A CA 1
ATOM 1389 C C . VAL A 1 181 ? -22.108 -9.080 19.010 1.00 91.56 181 VAL A C 1
ATOM 1391 O O . VAL A 1 181 ? -21.850 -8.459 17.976 1.00 91.56 181 VAL A O 1
ATOM 1394 N N . ARG A 1 182 ? -21.417 -10.145 19.391 1.00 87.94 182 ARG A N 1
ATOM 1395 C CA . ARG A 1 182 ? -20.290 -10.691 18.650 1.00 87.94 182 ARG A CA 1
ATOM 1396 C C . ARG A 1 182 ? -20.659 -12.031 18.039 1.00 87.94 182 ARG A C 1
ATOM 1398 O O . ARG A 1 182 ? -21.168 -12.912 18.723 1.00 87.94 182 ARG A O 1
ATOM 1405 N N . LEU A 1 183 ? -20.322 -12.201 16.767 1.00 89.94 183 LEU A N 1
ATOM 1406 C CA . LEU A 1 183 ? -20.423 -13.466 16.056 1.00 89.94 183 LEU A CA 1
ATOM 1407 C C . LEU A 1 183 ? -19.028 -13.900 15.601 1.00 89.94 183 LEU A C 1
ATOM 1409 O O . LEU A 1 183 ? -18.444 -13.278 14.714 1.00 89.94 183 LEU A O 1
ATOM 1413 N N . GLY A 1 184 ? -18.483 -14.947 16.220 1.00 84.69 184 GLY A N 1
ATOM 1414 C CA . GLY A 1 184 ? -17.113 -15.412 15.982 1.00 84.69 184 GLY A CA 1
ATOM 1415 C C . GLY A 1 184 ? -16.985 -16.929 16.089 1.00 84.69 184 GLY A C 1
ATOM 1416 O O . GLY A 1 184 ? -17.844 -17.592 16.662 1.00 84.69 184 GLY A O 1
ATOM 1417 N N . TYR A 1 185 ? -15.931 -17.490 15.495 1.00 84.19 185 TYR A N 1
ATOM 1418 C CA . TYR A 1 185 ? -15.667 -18.936 15.546 1.00 84.19 185 TYR A CA 1
ATOM 1419 C C . TYR A 1 185 ? -15.092 -19.387 16.894 1.00 84.19 185 TYR A C 1
ATOM 1421 O O . TYR A 1 185 ? -15.314 -20.521 17.316 1.00 84.19 185 TYR A O 1
ATOM 1429 N N . HIS A 1 186 ? -14.361 -18.498 17.563 1.00 84.25 186 HIS A N 1
ATOM 1430 C CA . HIS A 1 186 ? -13.661 -18.768 18.810 1.00 84.25 186 HIS A CA 1
ATOM 1431 C C . HIS A 1 186 ? -14.057 -17.753 19.879 1.00 84.25 186 HIS A C 1
ATOM 1433 O O . HIS A 1 186 ? -14.435 -16.622 19.565 1.00 84.25 186 HIS A O 1
ATOM 1439 N N . GLU A 1 187 ? -13.927 -18.172 21.133 1.00 85.62 187 GLU A N 1
ATOM 1440 C CA . GLU A 1 187 ? -13.944 -17.278 22.284 1.00 85.62 187 GLU A CA 1
ATOM 1441 C C . GLU A 1 187 ? -12.557 -16.632 22.400 1.00 85.62 187 GLU A C 1
ATOM 1443 O O . GLU A 1 187 ? -11.540 -17.317 22.482 1.00 85.62 187 GLU A O 1
ATOM 1448 N N . ASP A 1 188 ? -12.518 -15.306 22.333 1.00 88.12 188 ASP A N 1
ATOM 1449 C CA . ASP A 1 188 ? -11.303 -14.492 22.263 1.00 88.12 188 ASP A CA 1
ATOM 1450 C C . ASP A 1 188 ? -11.416 -13.225 23.123 1.00 88.12 188 ASP A C 1
ATOM 1452 O O . ASP A 1 188 ? -12.398 -13.038 23.847 1.00 88.12 188 ASP A O 1
ATOM 1456 N N . ALA A 1 189 ? -10.418 -12.337 23.049 1.00 87.44 189 ALA A N 1
ATOM 1457 C CA . ALA A 1 189 ? -10.352 -11.149 23.897 1.00 87.44 189 ALA A CA 1
ATOM 1458 C C . ALA A 1 189 ? -11.585 -10.240 23.734 1.00 87.44 189 ALA A C 1
ATOM 1460 O O . ALA A 1 189 ? -12.088 -9.694 24.717 1.00 87.44 189 ALA A O 1
ATOM 1461 N N . THR A 1 190 ? -12.120 -10.122 22.513 1.00 88.94 190 THR A N 1
ATOM 1462 C CA . THR A 1 190 ? -13.370 -9.391 22.254 1.00 88.94 190 THR A CA 1
ATOM 1463 C C . THR A 1 190 ? -14.595 -10.110 22.814 1.00 88.94 190 THR A C 1
ATOM 1465 O O . THR A 1 190 ? -15.530 -9.453 23.276 1.00 88.94 190 THR A O 1
ATOM 1468 N N . SER A 1 191 ? -14.614 -11.443 22.798 1.00 86.88 191 SER A N 1
ATOM 1469 C CA . SER A 1 191 ? -15.727 -12.238 23.337 1.00 86.88 191 SER A CA 1
ATOM 1470 C C . SER A 1 191 ? -15.896 -12.035 24.841 1.00 86.88 191 SER A C 1
ATOM 1472 O O . SER A 1 191 ? -17.023 -11.864 25.294 1.00 86.88 191 SER A O 1
ATOM 1474 N N . THR A 1 192 ? -14.793 -11.932 25.588 1.00 86.25 192 THR A N 1
ATOM 1475 C CA . THR A 1 192 ? -14.799 -11.706 27.046 1.00 86.25 192 THR A CA 1
ATOM 1476 C C . THR A 1 192 ? -15.504 -10.413 27.463 1.00 86.25 192 THR A C 1
ATOM 1478 O O . THR A 1 192 ? -16.082 -10.345 28.543 1.00 86.25 192 THR A O 1
ATOM 1481 N N . ILE A 1 193 ? -15.454 -9.376 26.622 1.00 87.38 193 ILE A N 1
ATOM 1482 C CA . ILE A 1 193 ? -16.066 -8.066 26.898 1.00 87.38 193 ILE A CA 1
ATOM 1483 C C . ILE A 1 193 ? -17.350 -7.815 26.089 1.00 87.38 193 ILE A C 1
ATOM 1485 O O . ILE A 1 193 ? -17.865 -6.698 26.083 1.00 87.38 193 ILE A O 1
ATOM 1489 N N . SER A 1 194 ? -17.856 -8.824 25.375 1.00 85.56 194 SER A N 1
ATOM 1490 C CA . SER A 1 194 ? -19.135 -8.749 24.657 1.00 85.56 194 SER A CA 1
ATOM 1491 C C . SER A 1 194 ? -20.258 -9.303 25.532 1.00 85.56 194 SER A C 1
ATOM 1493 O O . SER A 1 194 ? -20.082 -10.336 26.170 1.00 85.56 194 SER A O 1
ATOM 1495 N N . GLN A 1 195 ? -21.426 -8.656 25.540 1.00 82.94 195 GLN A N 1
ATOM 1496 C CA . GLN A 1 195 ? -22.589 -9.141 26.295 1.00 82.94 195 GLN A CA 1
ATOM 1497 C C . GLN A 1 195 ? -23.171 -10.411 25.666 1.00 82.94 195 GLN A C 1
ATOM 1499 O O . GLN A 1 195 ? -23.587 -11.322 26.377 1.00 82.94 195 GLN A O 1
ATOM 1504 N N . TRP A 1 196 ? -23.174 -10.481 24.332 1.00 81.25 196 TRP A N 1
ATOM 1505 C CA . TRP A 1 196 ? -23.665 -11.637 23.592 1.00 81.25 196 TRP A CA 1
ATOM 1506 C C . TRP A 1 196 ? -22.574 -12.182 22.678 1.00 81.25 196 TRP A C 1
ATOM 1508 O O . TRP A 1 196 ? -22.057 -11.466 21.819 1.00 81.25 196 TRP A O 1
ATOM 1518 N N . HIS A 1 197 ? -22.260 -13.466 22.833 1.00 70.19 197 HIS A N 1
ATOM 1519 C CA . HIS A 1 197 ? -21.364 -14.191 21.941 1.00 70.19 197 HIS A CA 1
ATOM 1520 C C . HIS A 1 197 ? -22.122 -15.330 21.253 1.00 70.19 197 HIS A C 1
ATOM 1522 O O . HIS A 1 197 ? -22.514 -16.313 21.881 1.00 70.19 197 HIS A O 1
ATOM 1528 N N . GLY A 1 198 ? -22.331 -15.187 19.946 1.00 70.00 198 GLY A N 1
ATOM 1529 C CA . GLY A 1 198 ? -22.861 -16.235 19.087 1.00 70.00 198 GLY A CA 1
ATOM 1530 C C . GLY A 1 198 ? -21.729 -16.999 18.408 1.00 70.00 198 GLY A C 1
ATOM 1531 O O . GLY A 1 198 ? -20.871 -16.396 17.756 1.00 70.00 198 GLY A O 1
ATOM 1532 N N . ARG A 1 199 ? -21.758 -18.333 18.499 1.00 56.19 199 ARG A N 1
ATOM 1533 C CA . ARG A 1 199 ? -20.866 -19.184 17.705 1.00 56.19 199 ARG A CA 1
ATOM 1534 C C . ARG A 1 199 ? -21.212 -19.037 16.226 1.00 56.19 199 ARG A C 1
ATOM 1536 O O . ARG A 1 199 ? -22.302 -19.397 15.782 1.00 56.19 199 ARG A O 1
ATOM 1543 N N . SER A 1 200 ? -20.263 -18.520 15.460 1.00 54.03 200 SER A N 1
ATOM 1544 C CA . SER A 1 200 ? -20.321 -18.539 14.007 1.00 54.03 200 SER A CA 1
ATOM 1545 C C . SER A 1 200 ? -20.063 -19.967 13.524 1.00 54.03 200 SER A C 1
ATOM 1547 O O . SER A 1 200 ? -19.013 -20.532 13.808 1.00 54.03 200 SER A O 1
ATOM 1549 N N . SER A 1 201 ? -21.001 -20.550 12.780 1.00 55.97 201 SER A N 1
ATOM 1550 C CA . SER A 1 201 ? -20.706 -21.648 11.849 1.00 55.97 201 SER A CA 1
ATOM 1551 C C . SER A 1 201 ? -20.748 -21.089 10.427 1.00 55.97 201 SER A C 1
ATOM 1553 O O . SER A 1 201 ? -21.439 -20.093 10.198 1.00 55.97 201 SER A O 1
ATOM 1555 N N . GLU A 1 202 ? -20.040 -21.699 9.470 1.00 53.78 202 GLU A N 1
ATOM 1556 C CA . GLU A 1 202 ? -19.976 -21.204 8.079 1.00 53.78 202 GLU A CA 1
ATOM 1557 C C . GLU A 1 202 ? -21.370 -20.902 7.493 1.00 53.78 202 GLU A C 1
ATOM 1559 O O . GLU A 1 202 ? -21.561 -19.875 6.844 1.00 53.78 202 GLU A O 1
ATOM 1564 N N . ARG A 1 203 ? -22.385 -21.713 7.831 1.00 47.16 203 ARG A N 1
ATOM 1565 C CA . ARG A 1 203 ? -23.778 -21.510 7.390 1.00 47.16 203 ARG A CA 1
ATOM 1566 C C . ARG A 1 203 ? -24.507 -20.343 8.063 1.00 47.16 203 ARG A C 1
ATOM 1568 O O . ARG A 1 203 ? -25.391 -19.752 7.453 1.00 47.16 203 ARG A O 1
ATOM 1575 N N . VAL A 1 204 ? -24.187 -19.993 9.309 1.00 51.97 204 VAL A N 1
ATOM 1576 C CA . VAL A 1 204 ? -24.912 -18.937 10.048 1.00 51.97 204 VAL A CA 1
ATOM 1577 C C . VAL A 1 204 ? -24.554 -17.542 9.524 1.00 51.97 204 VAL A C 1
ATOM 1579 O O . VAL A 1 204 ? -25.430 -16.681 9.420 1.00 51.97 204 VAL A O 1
ATOM 1582 N N . VAL A 1 205 ? -23.300 -17.325 9.113 1.00 51.75 205 VAL A N 1
ATOM 1583 C CA . VAL A 1 205 ? -22.875 -16.070 8.461 1.00 51.75 205 VAL A CA 1
ATOM 1584 C C . VAL A 1 205 ? -23.556 -15.907 7.104 1.00 51.75 205 VAL A C 1
ATOM 1586 O O . VAL A 1 205 ? -23.996 -14.807 6.767 1.00 51.75 205 VAL A O 1
ATOM 1589 N N . GLU A 1 206 ? -23.695 -16.994 6.346 1.00 48.31 206 GLU A N 1
ATOM 1590 C CA . GLU A 1 206 ? -24.357 -17.008 5.038 1.00 48.31 206 GLU A CA 1
ATOM 1591 C C . GLU A 1 206 ? -25.860 -16.683 5.151 1.00 48.31 206 GLU A C 1
ATOM 1593 O O . GLU A 1 206 ? -26.386 -15.857 4.402 1.00 48.31 206 GLU A O 1
ATOM 1598 N N . ILE A 1 207 ? -26.536 -17.225 6.171 1.00 52.28 207 ILE A N 1
ATOM 1599 C CA . ILE A 1 207 ? -27.955 -16.942 6.442 1.00 52.28 207 ILE A CA 1
ATOM 1600 C C . ILE A 1 207 ? -28.162 -15.488 6.902 1.00 52.28 207 ILE A C 1
ATOM 1602 O O . ILE A 1 207 ? -29.068 -14.812 6.409 1.00 52.28 207 ILE A O 1
ATOM 1606 N N . LEU A 1 208 ? -27.314 -14.963 7.795 1.00 50.38 208 LEU A N 1
ATOM 1607 C CA . LEU A 1 208 ? -27.429 -13.581 8.288 1.00 50.38 208 LEU A CA 1
ATOM 1608 C C . LEU A 1 208 ? -27.062 -12.539 7.220 1.00 50.38 208 LEU A C 1
ATOM 1610 O O . LEU A 1 208 ? -27.723 -11.504 7.108 1.00 50.38 208 LEU A O 1
ATOM 1614 N N . THR A 1 209 ? -26.056 -12.810 6.384 1.00 51.88 209 THR A N 1
ATOM 1615 C CA . THR A 1 209 ? -25.736 -11.943 5.235 1.00 51.88 209 THR A CA 1
ATOM 1616 C C . THR A 1 209 ? -26.834 -11.975 4.170 1.00 51.88 209 THR A C 1
ATOM 1618 O O . THR A 1 209 ? -27.138 -10.928 3.589 1.00 51.88 209 THR A O 1
ATOM 1621 N N . GLY A 1 210 ? -27.491 -13.123 3.967 1.00 45.22 210 GLY A N 1
ATOM 1622 C CA . GLY A 1 210 ? -28.704 -13.247 3.153 1.00 45.22 210 GLY A CA 1
ATOM 1623 C C . GLY A 1 210 ? -29.877 -12.424 3.698 1.00 45.22 210 GLY A C 1
ATOM 1624 O O . GLY A 1 210 ? -30.496 -11.666 2.950 1.00 45.22 210 GLY A O 1
ATOM 1625 N N . TRP A 1 211 ? -30.123 -12.477 5.010 1.00 42.88 211 TRP A N 1
ATOM 1626 C CA . TRP A 1 211 ? -31.174 -11.700 5.682 1.00 42.88 211 TRP A CA 1
ATOM 1627 C C . TRP A 1 211 ? -30.946 -10.184 5.615 1.00 42.88 211 TRP A C 1
ATOM 1629 O O . TRP A 1 211 ? -31.867 -9.436 5.289 1.00 42.88 211 TRP A O 1
ATOM 1639 N N . ILE A 1 212 ? -29.716 -9.710 5.837 1.00 51.19 212 ILE A N 1
ATOM 1640 C CA . ILE A 1 212 ? -29.382 -8.276 5.729 1.00 51.19 212 ILE A CA 1
ATOM 1641 C C . ILE A 1 212 ? -29.517 -7.780 4.277 1.00 51.19 212 ILE A C 1
ATOM 1643 O O . ILE A 1 212 ? -29.935 -6.641 4.042 1.00 51.19 212 ILE A O 1
ATOM 1647 N N . ARG A 1 213 ? -29.204 -8.625 3.283 1.00 47.53 213 ARG A N 1
ATOM 1648 C CA . ARG A 1 213 ? -29.458 -8.324 1.862 1.00 47.53 213 ARG A CA 1
ATOM 1649 C C . ARG A 1 213 ? -30.958 -8.281 1.548 1.00 47.53 213 ARG A C 1
ATOM 1651 O O . ARG A 1 213 ? -31.389 -7.357 0.860 1.00 47.53 213 ARG A O 1
ATOM 1658 N N . GLY A 1 214 ? -31.743 -9.205 2.103 1.00 40.22 214 GLY A N 1
ATOM 1659 C CA . GLY A 1 214 ? -33.205 -9.228 1.984 1.00 40.22 214 GLY A CA 1
ATOM 1660 C C . GLY A 1 214 ? -33.869 -7.986 2.586 1.00 40.22 214 GLY A C 1
ATOM 1661 O O . GLY A 1 214 ? -34.661 -7.326 1.916 1.00 40.22 214 GLY A O 1
ATOM 1662 N N . ALA A 1 215 ? -33.464 -7.579 3.791 1.00 46.56 215 ALA A N 1
ATOM 1663 C CA . ALA A 1 215 ? -33.985 -6.381 4.455 1.00 46.56 215 ALA A CA 1
ATOM 1664 C C . ALA A 1 215 ? -33.700 -5.085 3.666 1.00 46.56 215 ALA A C 1
ATOM 1666 O O . ALA A 1 215 ? -34.553 -4.203 3.579 1.00 46.56 215 ALA A O 1
ATOM 1667 N N . ARG A 1 216 ? -32.531 -4.981 3.014 1.00 45.62 216 ARG A N 1
ATOM 1668 C CA . ARG A 1 216 ? -32.207 -3.847 2.122 1.00 45.62 216 ARG A CA 1
ATOM 1669 C C . ARG A 1 216 ? -33.001 -3.852 0.814 1.00 45.62 216 ARG A C 1
ATOM 1671 O O . ARG A 1 216 ? -33.250 -2.780 0.268 1.00 45.62 216 ARG A O 1
ATOM 1678 N N . SER A 1 217 ? -33.381 -5.025 0.310 1.00 42.62 217 SER A N 1
ATOM 1679 C CA . SER A 1 217 ? -34.245 -5.152 -0.870 1.00 42.62 217 SER A CA 1
ATOM 1680 C C . SER A 1 217 ? -35.656 -4.643 -0.574 1.00 42.62 217 SER A C 1
ATOM 1682 O O . SER A 1 217 ? -36.204 -3.873 -1.358 1.00 42.62 217 SER A O 1
ATOM 1684 N N . VAL A 1 218 ? -36.207 -5.008 0.588 1.00 46.53 218 VAL A N 1
ATOM 1685 C CA . VAL A 1 218 ? -37.550 -4.586 1.021 1.00 46.53 218 VAL A CA 1
ATOM 1686 C C . VAL A 1 218 ? -37.605 -3.076 1.283 1.00 46.53 218 VAL A C 1
ATOM 1688 O O . VAL A 1 218 ? -38.544 -2.417 0.843 1.00 46.53 218 VAL A O 1
ATOM 1691 N N . ALA A 1 219 ? -36.563 -2.499 1.893 1.00 45.00 219 ALA A N 1
ATOM 1692 C CA . ALA A 1 219 ? -36.481 -1.053 2.132 1.00 45.00 219 ALA A CA 1
ATOM 1693 C C . ALA A 1 219 ? -36.410 -0.208 0.841 1.00 45.00 219 ALA A C 1
ATOM 1695 O O . ALA A 1 219 ? -36.887 0.923 0.818 1.00 45.00 219 ALA A O 1
ATOM 1696 N N . ARG A 1 220 ? -35.852 -0.749 -0.255 1.00 46.22 220 ARG A N 1
ATOM 1697 C CA . ARG A 1 220 ? -35.850 -0.073 -1.567 1.00 46.22 220 ARG A CA 1
ATOM 1698 C C . ARG A 1 220 ? -37.196 -0.154 -2.287 1.00 46.22 220 ARG A C 1
ATOM 1700 O O . ARG A 1 220 ? -37.514 0.755 -3.043 1.00 46.22 220 ARG A O 1
ATOM 1707 N N .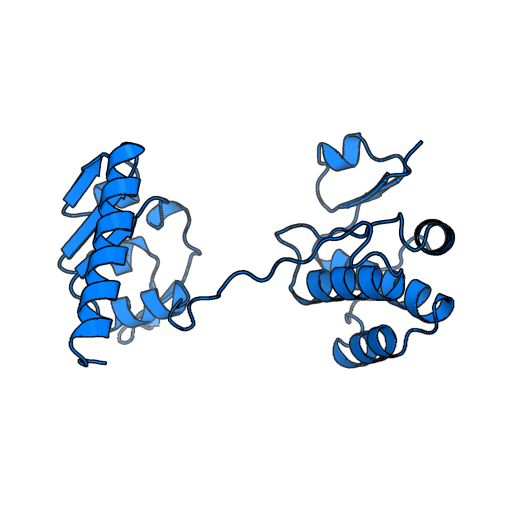 SER A 1 221 ? -37.981 -1.208 -2.064 1.00 42.81 221 SER A N 1
ATOM 1708 C CA . SER A 1 221 ? -39.310 -1.357 -2.678 1.00 42.81 221 SER A CA 1
ATOM 1709 C C . SER A 1 221 ? -40.409 -0.533 -2.000 1.00 42.81 221 SER A C 1
ATOM 1711 O O . SER A 1 221 ? -41.433 -0.280 -2.623 1.00 42.81 221 SER A O 1
ATOM 1713 N N . THR A 1 222 ? -40.213 -0.100 -0.750 1.00 42.81 222 THR A N 1
ATOM 1714 C CA . THR A 1 222 ? -41.204 0.679 0.016 1.00 42.81 222 THR A CA 1
ATOM 1715 C C . THR A 1 222 ? -40.962 2.191 0.004 1.00 42.81 222 THR A C 1
ATOM 1717 O O . THR A 1 222 ? -41.708 2.922 0.646 1.00 42.81 222 THR A O 1
ATOM 1720 N N . GLY A 1 223 ? -39.957 2.681 -0.731 1.00 40.69 223 GLY A N 1
ATOM 1721 C CA . GLY A 1 223 ? -39.742 4.121 -0.930 1.00 40.69 223 GLY A CA 1
ATOM 1722 C C . GLY A 1 223 ? -39.356 4.904 0.330 1.00 40.69 223 GLY A C 1
ATOM 1723 O O . GLY A 1 223 ? -39.565 6.110 0.376 1.00 40.69 223 GLY A O 1
ATOM 1724 N N . VAL A 1 224 ? -38.798 4.242 1.350 1.00 41.25 224 VAL A N 1
ATOM 1725 C CA . VAL A 1 224 ? -38.288 4.898 2.569 1.00 41.25 224 VAL A CA 1
ATOM 1726 C C . VAL A 1 224 ? -36.757 4.888 2.564 1.00 41.25 224 VAL A C 1
ATOM 1728 O O . VAL A 1 224 ? -36.140 4.333 3.467 1.00 41.25 224 VAL A O 1
ATOM 1731 N N . ILE A 1 225 ? -36.154 5.447 1.507 1.00 43.81 225 ILE A N 1
ATOM 1732 C CA . ILE A 1 225 ? -34.844 6.134 1.484 1.00 43.81 225 ILE A CA 1
ATOM 1733 C C . ILE A 1 225 ? -34.902 7.166 0.359 1.00 43.81 225 ILE A C 1
ATOM 1735 O O . ILE A 1 225 ? -35.259 6.753 -0.768 1.00 43.81 225 ILE A O 1
#

Nearest PDB structures (foldseek):
  4gx1-assembly1_A  TM=2.091E-01  e=2.036E+00  Geobacter sulfurreducens PCA